Protein AF-A0A8T5JBX5-F1 (afdb_monomer)

Foldseek 3Di:
DDAAEPAEDDEEAEEAEDEEFEQAESHEHYEYEYELYEHEHYEFENHQAEGYEYELYENYEYYQYEFEHNEHPHYEPYEYDANYECYEYYNYEYEHGQEHYEYELYENYAYEQYEFYNQLNHCERYEYPANYEAEYHHYNYEFERHAHAAAHYYYDLRHQYEYHAENYEGDHHHHHKHEEHEYLAEYAHEHYEIEAEYHYPHPPPHHYHYDNYHYHYHHPPPDPPPCVVVVVPDDPPDPDDDDDQDQDDDDPVDPWAFRDADPQGWTWIDDPPRDIDIDRPPFDFDAPPVRHTDDTPPDDDDDDPPDDDDDDDDDDDDDDPDDDDDDDDDDD

Secondary structure (DSSP, 8-state):
----EEEEEEEES-EEES-EEE--SSSEEEEEEEES-EEES-EEES-SS-SEEEES-EEEEEES-EEE----TT--SEEEESS-EEEEEES-EEES-SEEEEEES-EEEEEES-EEEEEEEESEEEEE-S--EEEEEEES-EEEEE-STT-SEEE-TT--SEEEEES-EEE---SS-SEEE--SSEEEEES-EEES-EE--PPTT-EEEEESPEEES--TT-----GGGTTTT-----SS-------PPPPTTS---EEEE-TTSEEEEEETTTEEEEEETTS-EEEPTTS-EEEETT------TT-TT----S------------------

Structure (mmCIF, N/CA/C/O backbone):
data_AF-A0A8T5JBX5-F1
#
_entry.id   AF-A0A8T5JBX5-F1
#
loop_
_atom_site.group_PDB
_atom_site.id
_atom_site.type_symbol
_atom_site.label_atom_id
_atom_site.label_alt_id
_atom_site.label_comp_id
_atom_site.label_asym_id
_atom_site.label_entity_id
_atom_site.label_seq_id
_atom_site.pdbx_PDB_ins_code
_atom_site.Cartn_x
_atom_site.Cartn_y
_atom_site.Cartn_z
_atom_site.occupancy
_atom_site.B_iso_or_equiv
_atom_site.auth_seq_id
_atom_site.auth_comp_id
_atom_site.auth_asym_id
_atom_site.auth_atom_id
_atom_site.pdbx_PDB_model_num
ATOM 1 N N . MET A 1 1 ? 26.510 0.001 -4.540 1.00 53.47 1 MET A N 1
ATOM 2 C CA . MET A 1 1 ? 26.092 -0.983 -5.562 1.00 53.47 1 MET A CA 1
ATOM 3 C C . MET A 1 1 ? 24.736 -0.536 -6.092 1.00 53.47 1 MET A C 1
ATOM 5 O O . MET A 1 1 ? 23.795 -0.460 -5.311 1.00 53.47 1 MET A O 1
ATOM 9 N N . THR A 1 2 ? 24.660 -0.113 -7.353 1.00 56.59 2 THR A N 1
ATOM 10 C CA . THR A 1 2 ? 23.420 0.381 -7.974 1.00 56.59 2 THR A CA 1
ATOM 11 C C . THR A 1 2 ? 22.439 -0.778 -8.125 1.00 56.59 2 THR A C 1
ATOM 13 O O . THR A 1 2 ? 22.783 -1.796 -8.719 1.00 56.59 2 THR A O 1
ATOM 16 N N . ARG A 1 3 ? 21.240 -0.659 -7.549 1.00 78.44 3 ARG A N 1
ATOM 17 C CA . ARG A 1 3 ? 20.205 -1.697 -7.628 1.00 78.44 3 ARG A CA 1
ATOM 18 C C . ARG A 1 3 ? 19.361 -1.457 -8.877 1.00 78.44 3 ARG A C 1
ATOM 20 O O . ARG A 1 3 ? 18.467 -0.615 -8.849 1.00 78.44 3 ARG A O 1
ATOM 27 N N . TYR A 1 4 ? 19.664 -2.158 -9.964 1.00 89.38 4 TYR A N 1
ATOM 28 C CA . TYR A 1 4 ? 18.863 -2.076 -11.185 1.00 89.38 4 TYR A CA 1
ATOM 29 C C . TYR A 1 4 ? 17.542 -2.844 -11.016 1.00 89.38 4 TYR A C 1
ATOM 31 O O . TYR A 1 4 ? 17.516 -3.880 -10.342 1.00 89.38 4 TYR A O 1
ATOM 39 N N . PRO A 1 5 ? 16.425 -2.340 -11.562 1.00 94.19 5 PRO A N 1
ATOM 40 C CA . PRO A 1 5 ? 15.189 -3.104 -11.629 1.00 94.19 5 PRO A CA 1
ATOM 41 C C . PRO A 1 5 ? 15.287 -4.211 -12.686 1.00 94.19 5 PRO A C 1
ATOM 43 O O . PRO A 1 5 ? 16.053 -4.106 -13.642 1.00 94.19 5 PRO A O 1
ATOM 46 N N . SER A 1 6 ? 14.481 -5.257 -12.528 1.00 95.88 6 SER A N 1
ATOM 47 C CA . SER A 1 6 ? 14.375 -6.343 -13.513 1.00 95.88 6 SER A CA 1
ATOM 48 C C . SER A 1 6 ? 13.580 -5.888 -14.737 1.00 95.88 6 SER A C 1
ATOM 50 O O . SER A 1 6 ? 13.922 -6.221 -15.865 1.00 95.88 6 SER A O 1
ATOM 52 N N . ILE A 1 7 ? 12.544 -5.079 -14.504 1.00 94.62 7 ILE A N 1
ATOM 53 C CA . ILE A 1 7 ? 11.811 -4.345 -15.534 1.00 94.62 7 ILE A CA 1
ATOM 54 C C . ILE A 1 7 ? 11.823 -2.873 -15.128 1.00 94.62 7 ILE A C 1
ATOM 56 O O . ILE A 1 7 ? 11.268 -2.511 -14.086 1.00 94.62 7 ILE A O 1
ATOM 60 N N . GLN A 1 8 ? 12.464 -2.031 -15.939 1.00 93.50 8 GLN A N 1
ATOM 61 C CA . GLN A 1 8 ? 12.351 -0.583 -15.807 1.00 93.50 8 GLN A CA 1
ATOM 62 C C . GLN A 1 8 ? 11.373 -0.044 -16.828 1.00 93.50 8 GLN A C 1
ATOM 64 O O . GLN A 1 8 ? 11.454 -0.354 -18.015 1.00 93.50 8 GLN A O 1
ATOM 69 N N . VAL A 1 9 ? 10.509 0.834 -16.353 1.00 81.12 9 VAL A N 1
ATOM 70 C CA . VAL A 1 9 ? 9.573 1.555 -17.187 1.00 81.12 9 VAL A CA 1
ATOM 71 C C . VAL A 1 9 ? 9.922 3.026 -17.201 1.00 81.12 9 VAL A C 1
ATOM 73 O O . VAL A 1 9 ? 9.971 3.669 -16.151 1.00 81.12 9 VAL A O 1
ATOM 76 N N . VAL A 1 10 ? 10.081 3.549 -18.410 1.00 83.50 10 VAL A N 1
ATOM 77 C CA . VAL A 1 10 ? 10.206 4.975 -18.690 1.00 83.50 10 VAL A CA 1
ATOM 78 C C . VAL A 1 10 ? 9.277 5.280 -19.867 1.00 83.50 10 VAL A C 1
ATOM 80 O O . VAL A 1 10 ? 9.351 4.585 -20.879 1.00 83.50 10 VAL A O 1
ATOM 83 N N . GLY A 1 11 ? 8.386 6.265 -19.735 1.00 83.00 11 GLY A N 1
ATOM 84 C CA . GLY A 1 11 ? 7.425 6.617 -20.786 1.00 83.00 11 GLY A CA 1
ATOM 85 C C . GLY A 1 11 ? 6.098 7.166 -20.260 1.00 83.00 11 GLY A C 1
ATOM 86 O O . GLY A 1 11 ? 5.996 7.574 -19.109 1.00 83.00 11 GLY A O 1
ATOM 87 N N . ASP A 1 12 ? 5.095 7.194 -21.128 1.00 91.88 12 ASP A N 1
ATOM 88 C CA . ASP A 1 12 ? 3.708 7.559 -20.832 1.00 91.88 12 ASP A CA 1
ATOM 89 C C . ASP A 1 12 ? 2.802 6.494 -21.475 1.00 91.88 12 ASP A C 1
ATOM 91 O O . ASP A 1 12 ? 3.177 5.921 -22.503 1.00 91.88 12 ASP A O 1
ATOM 95 N N . HIS A 1 13 ? 1.646 6.201 -20.876 1.00 94.19 13 HIS A N 1
ATOM 96 C CA . HIS A 1 13 ? 0.698 5.171 -21.341 1.00 94.19 13 HIS A CA 1
ATOM 97 C C . HIS A 1 13 ? 1.262 3.736 -21.426 1.00 94.19 13 HIS A C 1
ATOM 99 O O . HIS A 1 13 ? 0.817 2.915 -22.233 1.00 94.19 13 HIS A O 1
ATOM 105 N N . GLY A 1 14 ? 2.249 3.402 -20.597 1.00 91.56 14 GLY A N 1
ATOM 106 C CA . GLY A 1 14 ? 2.838 2.069 -20.543 1.00 91.56 14 GLY A CA 1
ATOM 107 C C . GLY A 1 14 ? 1.918 1.042 -19.877 1.00 91.56 14 GLY A C 1
ATOM 108 O O . GLY A 1 14 ? 1.363 1.284 -18.803 1.00 91.56 14 GLY A O 1
ATOM 109 N N . ILE A 1 15 ? 1.804 -0.145 -20.476 1.00 95.12 15 ILE A N 1
ATOM 110 C CA . ILE A 1 15 ? 1.109 -1.297 -19.888 1.00 95.12 15 ILE A CA 1
ATOM 111 C C . ILE A 1 15 ? 2.124 -2.419 -19.670 1.00 95.12 15 ILE A C 1
ATOM 113 O O . ILE A 1 15 ? 2.766 -2.882 -20.611 1.00 95.12 15 ILE A O 1
ATOM 117 N N . TYR A 1 16 ? 2.251 -2.864 -18.420 1.00 93.12 16 TYR A N 1
ATOM 118 C CA . TYR A 1 16 ? 3.169 -3.927 -18.005 1.00 93.12 16 TYR A CA 1
ATOM 119 C C . TYR A 1 16 ? 2.347 -5.061 -17.460 1.00 93.12 16 TYR A C 1
ATOM 121 O O . TYR A 1 16 ? 1.903 -5.011 -16.310 1.00 93.12 16 TYR A O 1
ATOM 129 N N . GLU A 1 17 ? 2.112 -6.053 -18.306 1.00 97.50 17 GLU A N 1
ATOM 130 C CA . GLU A 1 17 ? 1.186 -7.112 -17.969 1.00 97.50 17 GLU A CA 1
ATOM 131 C C . GLU A 1 17 ? 1.687 -8.514 -18.238 1.00 97.50 17 GLU A C 1
ATOM 133 O O . GLU A 1 17 ? 2.447 -8.745 -19.174 1.00 97.50 17 GLU A O 1
ATOM 138 N N . ASN A 1 18 ? 1.220 -9.444 -17.402 1.00 98.25 18 ASN A N 1
ATOM 139 C CA . ASN A 1 18 ? 1.455 -10.879 -17.536 1.00 98.25 18 ASN A CA 1
ATOM 140 C C . ASN A 1 18 ? 2.946 -11.266 -17.526 1.00 98.25 18 ASN A C 1
ATOM 142 O O . ASN A 1 18 ? 3.341 -12.265 -18.126 1.00 98.25 18 ASN A O 1
ATOM 146 N N . ASN A 1 19 ? 3.783 -10.487 -16.834 1.00 97.94 19 ASN A N 1
ATOM 147 C CA . ASN A 1 19 ? 5.200 -10.795 -16.667 1.00 97.94 19 ASN A CA 1
ATOM 148 C C . ASN A 1 19 ? 5.435 -11.640 -15.415 1.00 97.94 19 ASN A C 1
ATOM 150 O O . ASN A 1 19 ? 4.706 -11.544 -14.425 1.00 97.94 19 ASN A O 1
ATOM 154 N N . ILE A 1 20 ? 6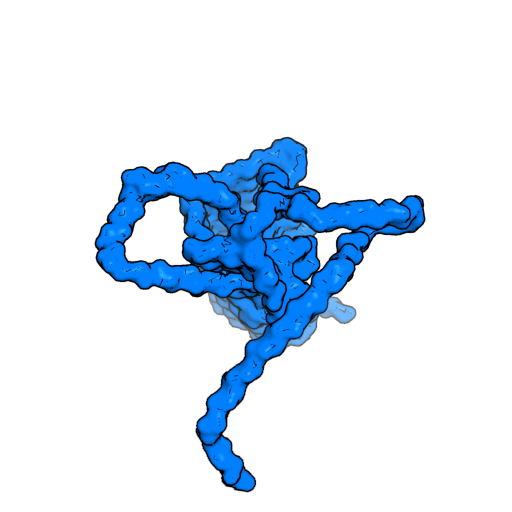.523 -12.409 -15.434 1.00 98.19 20 ILE A N 1
ATOM 155 C CA . ILE A 1 20 ? 7.037 -13.115 -14.262 1.00 98.19 20 ILE A CA 1
ATOM 156 C C . ILE A 1 20 ? 8.428 -12.566 -13.957 1.00 98.19 20 ILE A C 1
ATOM 158 O O . ILE A 1 20 ? 9.363 -12.752 -14.732 1.00 98.19 20 ILE A O 1
ATOM 162 N N . VAL A 1 21 ? 8.570 -11.912 -12.809 1.00 97.62 21 VAL A N 1
ATOM 163 C CA . VAL A 1 21 ? 9.853 -11.452 -12.277 1.00 97.62 21 VAL A CA 1
ATOM 164 C C . VAL A 1 21 ? 10.174 -12.284 -11.048 1.00 97.62 21 VAL A C 1
ATOM 166 O O . VAL A 1 21 ? 9.434 -12.267 -10.065 1.00 97.62 21 VAL A O 1
ATOM 169 N N . HIS A 1 22 ? 11.277 -13.025 -11.079 1.00 96.88 22 HIS A N 1
ATOM 170 C CA . HIS A 1 22 ? 11.673 -13.840 -9.940 1.00 96.88 22 HIS A CA 1
ATOM 171 C C . HIS A 1 22 ? 13.183 -13.856 -9.717 1.00 96.88 22 HIS A C 1
ATOM 173 O O . HIS A 1 22 ? 13.958 -13.737 -10.661 1.00 96.88 22 HIS A O 1
ATOM 179 N N . THR A 1 23 ? 13.599 -14.042 -8.462 1.00 94.25 23 THR A N 1
ATOM 180 C CA . THR A 1 23 ? 15.006 -14.302 -8.093 1.00 94.25 23 THR A CA 1
ATOM 181 C C . THR A 1 23 ? 15.969 -13.194 -8.550 1.00 94.25 23 THR A C 1
ATOM 183 O O . THR A 1 23 ? 17.088 -13.453 -8.986 1.00 94.25 23 THR A O 1
ATOM 186 N N . SER A 1 24 ? 15.548 -11.933 -8.442 1.00 90.38 24 SER A N 1
ATOM 187 C CA . SER A 1 24 ? 16.400 -10.783 -8.762 1.00 90.38 24 SER A CA 1
ATOM 188 C C . SER A 1 24 ? 17.211 -10.377 -7.532 1.00 90.38 24 SER A C 1
ATOM 190 O O . SER A 1 24 ? 16.731 -9.668 -6.640 1.00 90.38 24 SER A O 1
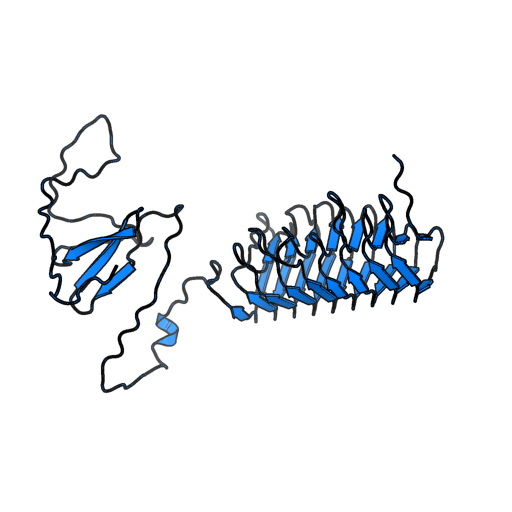ATOM 192 N N . GLN A 1 25 ? 18.438 -10.893 -7.434 1.00 87.12 25 GLN A N 1
ATOM 193 C CA . GLN A 1 25 ? 19.299 -10.681 -6.273 1.00 87.12 25 GLN A CA 1
ATOM 194 C C . GLN A 1 25 ? 19.811 -9.236 -6.232 1.00 87.12 25 GLN A C 1
ATOM 196 O O . GLN A 1 25 ? 20.466 -8.759 -7.152 1.00 87.12 25 GLN A O 1
ATOM 201 N N . GLY A 1 26 ? 19.497 -8.521 -5.150 1.00 83.56 26 GLY A N 1
ATOM 202 C CA . GLY A 1 26 ? 19.923 -7.134 -4.939 1.00 83.56 26 GLY A CA 1
ATOM 203 C C . GLY A 1 26 ? 19.213 -6.084 -5.805 1.00 83.56 26 GLY A C 1
ATOM 204 O O . GLY A 1 26 ? 19.331 -4.902 -5.495 1.00 83.56 26 GLY A O 1
ATOM 205 N N . GLY A 1 27 ? 18.458 -6.475 -6.835 1.00 89.75 27 GLY A N 1
ATOM 206 C CA . GLY A 1 27 ? 17.688 -5.581 -7.704 1.00 89.75 27 GLY A CA 1
ATOM 207 C C . GLY A 1 27 ? 16.276 -5.274 -7.198 1.00 89.75 27 GLY A C 1
ATOM 208 O O . GLY A 1 27 ? 15.835 -5.807 -6.183 1.00 89.75 27 GLY A O 1
ATOM 209 N N . ARG A 1 28 ? 15.560 -4.401 -7.913 1.00 94.94 28 ARG A N 1
ATOM 210 C CA . ARG A 1 28 ? 14.099 -4.214 -7.764 1.00 94.94 28 ARG A CA 1
ATOM 211 C C . ARG A 1 28 ? 13.356 -5.109 -8.760 1.00 94.94 28 ARG A C 1
ATOM 213 O O . ARG A 1 28 ? 13.951 -5.596 -9.725 1.00 94.94 28 ARG A O 1
ATOM 220 N N . GLY A 1 29 ? 12.063 -5.332 -8.546 1.00 97.06 29 GLY A N 1
ATOM 221 C CA . GLY A 1 29 ? 11.264 -6.150 -9.455 1.00 97.06 29 GLY A CA 1
ATOM 222 C C . GLY A 1 29 ? 10.869 -5.326 -10.673 1.00 97.06 29 GLY A C 1
ATOM 223 O O . GLY A 1 29 ? 11.620 -5.244 -11.646 1.00 97.06 29 GLY A O 1
ATOM 224 N N . ILE A 1 30 ? 9.716 -4.671 -10.578 1.00 96.88 30 ILE A N 1
ATOM 225 C CA . ILE A 1 30 ? 9.200 -3.729 -11.570 1.00 96.88 30 ILE A CA 1
ATOM 226 C C . ILE A 1 30 ? 9.318 -2.320 -10.991 1.00 96.88 30 ILE A C 1
ATOM 228 O O . ILE A 1 30 ? 8.754 -2.025 -9.938 1.00 96.88 30 ILE A O 1
ATOM 232 N N . MET A 1 31 ? 10.055 -1.442 -11.665 1.00 95.19 31 MET A N 1
ATOM 233 C CA . MET A 1 31 ? 10.172 -0.036 -11.281 1.00 95.19 31 MET A CA 1
ATOM 234 C C . MET A 1 31 ? 9.563 0.852 -12.356 1.00 95.19 31 MET A C 1
ATOM 236 O O . MET A 1 31 ? 9.903 0.741 -13.533 1.00 95.19 31 MET A O 1
ATOM 240 N N . HIS A 1 32 ? 8.693 1.753 -11.917 1.00 89.75 32 HIS A N 1
ATOM 241 C CA . HIS A 1 32 ? 7.875 2.588 -12.769 1.00 89.75 32 HIS A CA 1
ATOM 242 C C . HIS A 1 32 ? 8.003 4.063 -12.402 1.00 89.75 32 HIS A C 1
ATOM 244 O O . HIS A 1 32 ? 7.730 4.439 -11.264 1.00 89.75 32 HIS A O 1
ATOM 250 N N . SER A 1 33 ? 8.386 4.891 -13.375 1.00 90.56 33 SER A N 1
ATOM 251 C CA . SER A 1 33 ? 8.450 6.350 -13.228 1.00 90.56 33 SER A CA 1
ATOM 252 C C . SER A 1 33 ? 7.872 7.049 -14.443 1.00 90.56 33 SER A C 1
ATOM 254 O O . SER A 1 33 ? 8.602 7.503 -15.321 1.00 90.56 33 SER A O 1
ATOM 256 N N . SER A 1 34 ? 6.548 7.014 -14.541 1.00 89.31 34 SER A N 1
ATOM 257 C CA . SER A 1 34 ? 5.834 7.251 -15.788 1.00 89.31 34 SER A CA 1
ATOM 258 C C . SER A 1 34 ? 4.378 7.656 -15.512 1.00 89.31 34 SER A C 1
ATOM 260 O O . SER A 1 34 ? 3.887 7.519 -14.390 1.00 89.31 34 SER A O 1
ATOM 262 N N . PHE A 1 35 ? 3.709 8.197 -16.528 1.00 95.06 35 PHE A N 1
ATOM 263 C CA . PHE A 1 35 ? 2.356 8.756 -16.444 1.00 95.06 35 PHE A CA 1
ATOM 264 C C . PHE A 1 35 ? 1.341 7.820 -17.116 1.00 95.06 35 PHE A C 1
ATOM 266 O O . PHE A 1 35 ? 1.707 7.015 -17.975 1.00 95.06 35 PHE A O 1
ATOM 273 N N . ASN A 1 36 ? 0.072 7.895 -16.701 1.00 96.50 36 ASN A N 1
ATOM 274 C CA . ASN A 1 36 ? -1.071 7.223 -17.342 1.00 96.50 36 ASN A CA 1
ATOM 275 C C . ASN A 1 36 ? -0.871 5.719 -17.587 1.00 96.50 36 ASN A C 1
ATOM 277 O O . ASN A 1 36 ? -1.287 5.174 -18.608 1.00 96.50 36 ASN A O 1
ATOM 281 N N . SER A 1 37 ? -0.175 5.041 -16.681 1.00 95.38 37 SER A N 1
ATOM 282 C CA . SER A 1 37 ? 0.351 3.705 -16.931 1.00 95.38 37 SER A CA 1
ATOM 283 C C . SER A 1 37 ? -0.187 2.675 -15.961 1.00 95.38 37 SER A C 1
ATOM 285 O O . SER A 1 37 ? -0.594 2.981 -14.845 1.00 95.38 37 SER A O 1
ATOM 287 N N . THR A 1 38 ? -0.171 1.414 -16.377 1.00 97.06 38 THR A N 1
ATOM 288 C CA . THR A 1 38 ? -0.714 0.316 -15.579 1.00 97.06 38 THR A CA 1
ATOM 289 C C . THR A 1 38 ? 0.276 -0.835 -15.480 1.00 97.06 38 THR A C 1
ATOM 291 O O . THR A 1 38 ? 0.693 -1.408 -16.484 1.00 97.06 38 THR A O 1
ATOM 294 N N . VAL A 1 39 ? 0.614 -1.219 -14.251 1.00 97.69 39 VAL A N 1
ATOM 295 C CA . VAL A 1 39 ? 1.325 -2.461 -13.931 1.00 97.69 39 VAL A CA 1
ATOM 296 C C . VAL A 1 39 ? 0.284 -3.474 -13.469 1.00 97.69 39 VAL A C 1
ATOM 298 O O . VAL A 1 39 ? -0.254 -3.334 -12.368 1.00 97.69 39 VAL A O 1
ATOM 301 N N . ARG A 1 40 ? -0.041 -4.477 -14.293 1.00 98.25 40 ARG A N 1
ATOM 302 C CA . ARG A 1 40 ? -1.135 -5.410 -13.987 1.00 98.25 40 ARG A CA 1
ATOM 303 C C . ARG A 1 40 ? -0.841 -6.883 -14.196 1.00 98.25 40 ARG A C 1
ATOM 305 O O . ARG A 1 40 ? -0.104 -7.239 -15.098 1.00 98.25 40 ARG A O 1
ATOM 312 N N . ASN A 1 41 ? -1.480 -7.755 -13.422 1.00 98.56 41 ASN A N 1
ATOM 313 C CA . ASN A 1 41 ? -1.445 -9.210 -13.630 1.00 98.56 41 ASN A CA 1
ATOM 314 C C . ASN A 1 41 ? -0.023 -9.805 -13.711 1.00 98.56 41 ASN A C 1
ATOM 316 O O . ASN A 1 41 ? 0.205 -10.791 -14.409 1.00 98.56 41 ASN A O 1
ATOM 320 N N . ASN A 1 42 ? 0.958 -9.199 -13.039 1.00 98.50 42 ASN A N 1
ATOM 321 C CA . ASN A 1 42 ? 2.318 -9.728 -12.987 1.00 98.50 42 ASN A CA 1
ATOM 322 C C . ASN A 1 42 ? 2.497 -10.631 -11.764 1.00 98.50 42 ASN A C 1
ATOM 324 O O . ASN A 1 42 ? 1.832 -10.454 -10.742 1.00 98.50 42 ASN A O 1
ATOM 328 N N . ILE A 1 43 ? 3.450 -11.556 -11.854 1.00 98.56 43 ILE A N 1
ATOM 329 C CA . ILE A 1 43 ? 3.947 -12.342 -10.724 1.00 98.56 43 ILE A CA 1
ATOM 330 C C . ILE A 1 43 ? 5.342 -11.823 -10.377 1.00 98.56 43 ILE A C 1
ATOM 332 O O . ILE A 1 43 ? 6.254 -11.916 -11.198 1.00 98.56 43 ILE A O 1
ATOM 336 N N . VAL A 1 44 ? 5.528 -11.291 -9.170 1.00 98.38 44 VAL A N 1
ATOM 337 C CA . VAL A 1 44 ? 6.819 -10.767 -8.700 1.00 98.38 44 VAL A CA 1
ATOM 338 C C . VAL A 1 44 ? 7.206 -11.459 -7.401 1.00 98.38 44 VAL A C 1
ATOM 340 O O . VAL A 1 44 ? 6.515 -11.303 -6.402 1.00 98.38 44 VAL A O 1
ATOM 343 N N . ARG A 1 45 ? 8.310 -12.214 -7.381 1.00 97.94 45 ARG A N 1
ATOM 344 C CA . ARG A 1 45 ? 8.706 -12.964 -6.176 1.00 97.94 45 ARG A CA 1
ATOM 345 C C . ARG A 1 45 ? 10.203 -13.066 -5.932 1.00 97.94 45 ARG A C 1
ATOM 347 O O . ARG A 1 45 ? 10.985 -13.082 -6.879 1.00 97.94 45 ARG A O 1
ATOM 354 N N . LYS A 1 46 ? 10.624 -13.227 -4.675 1.00 96.19 46 LYS A N 1
ATOM 355 C CA . LYS A 1 46 ? 12.043 -13.459 -4.316 1.00 96.19 46 LYS A CA 1
ATOM 356 C C . LYS A 1 46 ? 12.989 -12.403 -4.900 1.00 96.19 46 LYS A C 1
ATOM 358 O O . LYS A 1 46 ? 14.045 -12.723 -5.449 1.00 96.19 46 LYS A O 1
ATOM 363 N N . VAL A 1 47 ? 12.584 -11.140 -4.837 1.00 96.06 47 VAL A N 1
ATOM 364 C CA . VAL A 1 47 ? 13.401 -10.003 -5.269 1.00 96.06 47 VAL A CA 1
ATOM 365 C C . VAL A 1 47 ? 14.093 -9.395 -4.047 1.00 96.06 47 VAL A C 1
ATOM 367 O O . VAL A 1 47 ? 13.495 -9.288 -2.981 1.00 96.06 47 VAL A O 1
ATOM 370 N N . GLY A 1 48 ? 15.371 -9.025 -4.177 1.00 94.38 48 GLY A N 1
ATOM 371 C CA . GLY A 1 48 ? 16.174 -8.520 -3.052 1.00 94.38 48 GLY A CA 1
ATOM 372 C C . GLY A 1 48 ? 15.892 -7.064 -2.648 1.00 94.38 48 GLY A C 1
ATOM 373 O O . GLY A 1 48 ? 16.341 -6.610 -1.594 1.00 94.38 48 GLY A O 1
ATOM 374 N N . GLY A 1 49 ? 15.204 -6.307 -3.497 1.00 94.81 49 GLY A N 1
ATOM 375 C CA . GLY A 1 49 ? 14.672 -4.969 -3.242 1.00 94.81 49 GLY A CA 1
ATOM 376 C C . GLY A 1 49 ? 13.152 -4.943 -3.388 1.00 94.81 49 GLY A C 1
ATOM 377 O O . GLY A 1 49 ? 12.507 -5.986 -3.388 1.00 94.81 49 GLY A O 1
ATOM 378 N N . THR A 1 50 ? 12.574 -3.749 -3.522 1.00 96.50 50 THR A N 1
ATOM 379 C CA . THR A 1 50 ? 11.120 -3.589 -3.650 1.00 96.50 50 THR A CA 1
ATOM 380 C C . THR A 1 50 ? 10.557 -4.363 -4.848 1.00 96.50 50 THR A C 1
ATOM 382 O O . THR A 1 50 ? 11.141 -4.315 -5.936 1.00 96.50 50 THR A O 1
ATOM 385 N N . GLY A 1 51 ? 9.422 -5.042 -4.653 1.00 97.50 51 GLY A N 1
ATOM 386 C CA . GLY A 1 51 ? 8.749 -5.848 -5.673 1.00 97.50 51 GLY A CA 1
ATOM 387 C C . GLY A 1 51 ? 8.241 -4.997 -6.836 1.00 97.50 51 GLY A C 1
ATOM 388 O O . GLY A 1 51 ? 8.798 -5.055 -7.930 1.00 97.50 51 GLY A O 1
ATOM 389 N N . ILE A 1 52 ? 7.222 -4.171 -6.602 1.00 97.88 52 ILE A N 1
ATOM 390 C CA . ILE A 1 52 ? 6.699 -3.201 -7.575 1.00 97.88 52 ILE A CA 1
ATOM 391 C C . ILE A 1 52 ? 6.809 -1.801 -6.977 1.00 97.88 52 ILE A C 1
ATOM 393 O O . ILE A 1 52 ? 6.417 -1.574 -5.835 1.00 97.88 52 ILE A O 1
ATOM 397 N N . THR A 1 53 ? 7.366 -0.852 -7.727 1.00 97.00 53 THR A N 1
ATOM 398 C CA . THR A 1 53 ? 7.490 0.540 -7.280 1.00 97.00 53 THR A CA 1
ATOM 399 C C . THR A 1 53 ? 6.956 1.524 -8.308 1.00 97.00 53 THR A C 1
ATOM 401 O O . THR A 1 53 ? 7.395 1.493 -9.454 1.00 97.00 53 THR A O 1
ATOM 404 N N . LEU A 1 54 ? 6.099 2.441 -7.862 1.00 96.81 54 LEU A N 1
ATOM 405 C CA . LEU A 1 54 ? 5.738 3.681 -8.543 1.00 96.81 54 LEU A CA 1
ATOM 406 C C . LEU A 1 54 ? 6.529 4.839 -7.915 1.00 96.81 54 LEU A C 1
ATOM 408 O O . LEU A 1 54 ? 6.411 5.090 -6.720 1.00 96.81 54 LEU A O 1
ATOM 412 N N . PHE A 1 55 ? 7.347 5.520 -8.711 1.00 95.44 55 PHE A N 1
ATOM 413 C CA . PHE A 1 55 ? 8.114 6.708 -8.333 1.00 95.44 55 PHE A CA 1
ATOM 414 C C . PHE A 1 55 ? 7.744 7.852 -9.262 1.00 95.44 55 PHE A C 1
ATOM 416 O O . PHE A 1 55 ? 7.974 7.718 -10.462 1.00 95.44 55 PHE A O 1
ATOM 423 N N . ARG A 1 56 ? 7.279 8.987 -8.734 1.00 96.00 56 ARG A N 1
ATOM 424 C CA . ARG A 1 56 ? 6.870 10.144 -9.550 1.00 96.00 56 ARG A CA 1
ATOM 425 C C . ARG A 1 56 ? 5.852 9.773 -10.633 1.00 96.00 56 ARG A C 1
ATOM 427 O O . ARG A 1 56 ? 5.970 10.202 -11.778 1.00 96.00 56 ARG A O 1
ATOM 434 N N . ALA A 1 57 ? 4.931 8.873 -10.301 1.00 96.19 57 ALA A N 1
ATOM 435 C CA . ALA A 1 57 ? 3.971 8.335 -11.253 1.00 96.19 57 ALA A CA 1
ATOM 436 C C . ALA A 1 57 ? 2.618 9.006 -11.062 1.00 96.19 57 ALA A C 1
ATOM 438 O O . ALA A 1 57 ? 2.145 9.106 -9.930 1.00 96.19 57 ALA A O 1
ATOM 439 N N . HIS A 1 58 ? 1.992 9.474 -12.139 1.00 96.75 58 HIS A N 1
ATOM 440 C CA . HIS A 1 58 ? 0.680 10.120 -12.050 1.00 96.75 58 HIS A CA 1
ATOM 441 C C . HIS A 1 58 ? -0.364 9.362 -12.865 1.00 96.75 58 HIS A C 1
ATOM 443 O O . HIS A 1 58 ? -0.035 8.781 -13.904 1.00 96.75 58 HIS A O 1
ATOM 449 N N . ASN A 1 59 ? -1.616 9.372 -12.401 1.00 97.62 59 ASN A N 1
ATOM 450 C CA . ASN A 1 59 ? -2.763 8.736 -13.066 1.00 97.62 59 ASN A CA 1
ATOM 451 C C . ASN A 1 59 ? -2.482 7.270 -13.430 1.00 97.62 59 ASN A C 1
ATOM 453 O O . ASN A 1 59 ? -2.763 6.816 -14.538 1.00 97.62 59 ASN A O 1
ATOM 457 N N . SER A 1 60 ? -1.817 6.555 -12.529 1.00 97.50 60 SER A N 1
ATOM 458 C CA . SER A 1 60 ? -1.256 5.233 -12.802 1.00 97.50 60 SER A CA 1
ATOM 459 C C . SER A 1 60 ? -1.789 4.197 -11.826 1.00 97.50 60 SER A C 1
ATOM 461 O O . SER A 1 60 ? -2.327 4.532 -10.771 1.00 97.50 60 SER A O 1
ATOM 463 N N . ALA A 1 61 ? -1.650 2.921 -12.178 1.00 98.00 61 ALA A N 1
ATOM 464 C CA . ALA A 1 61 ? -2.258 1.853 -11.404 1.00 98.00 61 ALA A CA 1
ATOM 465 C C . ALA A 1 61 ? -1.371 0.613 -11.230 1.00 98.00 61 ALA A C 1
ATOM 467 O O . ALA A 1 61 ? -0.629 0.219 -12.132 1.00 98.00 61 ALA A O 1
ATOM 468 N N . ILE A 1 62 ? -1.503 -0.032 -10.069 1.00 98.31 62 ILE A N 1
ATOM 469 C CA . ILE A 1 62 ? -0.979 -1.366 -9.754 1.00 98.31 62 ILE A CA 1
ATOM 470 C C . ILE A 1 62 ? -2.190 -2.281 -9.557 1.00 98.31 62 ILE A C 1
ATOM 472 O O . ILE A 1 62 ? -2.874 -2.173 -8.538 1.00 98.31 62 ILE A O 1
ATOM 476 N N . ILE A 1 63 ? -2.482 -3.156 -10.525 1.00 98.62 63 ILE A N 1
ATOM 477 C CA . ILE A 1 63 ? -3.753 -3.901 -10.560 1.00 98.62 63 ILE A CA 1
ATOM 478 C C . ILE A 1 63 ? -3.557 -5.415 -10.675 1.00 98.62 63 ILE A C 1
ATOM 480 O O . ILE A 1 63 ? -2.921 -5.888 -11.608 1.00 98.62 63 ILE A O 1
ATOM 484 N N . GLY A 1 64 ? -4.168 -6.214 -9.802 1.00 98.56 64 GLY A N 1
ATOM 485 C CA . GLY A 1 64 ? -4.256 -7.666 -10.017 1.00 98.56 64 GLY A CA 1
ATOM 486 C C . GLY A 1 64 ? -2.914 -8.407 -9.980 1.00 98.56 64 GLY A C 1
ATOM 487 O O . GLY A 1 64 ? -2.805 -9.507 -10.517 1.00 98.56 64 GLY A O 1
ATOM 488 N N . ASN A 1 65 ? -1.864 -7.812 -9.407 1.00 98.69 65 ASN A N 1
ATOM 489 C CA . ASN A 1 65 ? -0.549 -8.444 -9.328 1.00 98.69 65 ASN A CA 1
ATOM 490 C C . ASN A 1 65 ? -0.485 -9.428 -8.156 1.00 98.69 65 ASN A C 1
ATOM 492 O O . ASN A 1 65 ? -1.131 -9.242 -7.124 1.00 98.69 65 ASN A O 1
ATOM 496 N N . ASN A 1 66 ? 0.344 -10.455 -8.309 1.00 98.50 66 ASN A N 1
ATOM 497 C CA . ASN A 1 66 ? 0.706 -11.393 -7.259 1.00 98.50 66 ASN A CA 1
ATOM 498 C C . ASN A 1 66 ? 2.163 -11.124 -6.857 1.00 98.50 66 ASN A C 1
ATOM 500 O O . ASN A 1 66 ? 3.074 -11.322 -7.665 1.00 98.50 66 ASN A O 1
ATOM 504 N N . VAL A 1 67 ? 2.378 -10.617 -5.642 1.00 98.38 67 VAL A N 1
ATOM 505 C CA . VAL A 1 67 ? 3.704 -10.224 -5.151 1.00 98.38 67 VAL A CA 1
ATOM 506 C C . VAL A 1 67 ? 4.032 -10.969 -3.867 1.00 98.38 67 VAL A C 1
ATOM 508 O O . VAL A 1 67 ? 3.269 -10.901 -2.910 1.00 98.38 67 VAL A O 1
ATOM 511 N N . SER A 1 68 ? 5.166 -11.664 -3.819 1.00 97.38 68 SER A N 1
ATOM 512 C CA . SER A 1 68 ? 5.486 -12.484 -2.652 1.00 97.38 68 SER A CA 1
ATOM 513 C C . SER A 1 68 ? 6.961 -12.664 -2.345 1.00 97.38 68 SER A C 1
ATOM 515 O O . SER A 1 68 ? 7.832 -12.444 -3.186 1.00 97.38 68 SER A O 1
ATOM 517 N N . GLU A 1 69 ? 7.254 -13.100 -1.120 1.00 95.75 69 GLU A N 1
ATOM 518 C CA . GLU A 1 69 ? 8.611 -13.453 -0.692 1.00 95.75 69 GLU A CA 1
ATOM 519 C C . GLU A 1 69 ? 9.611 -12.301 -0.930 1.00 95.75 69 GLU A C 1
ATOM 521 O O . GLU A 1 69 ? 10.740 -12.505 -1.396 1.00 95.75 69 GLU A O 1
ATOM 526 N N . ILE A 1 70 ? 9.190 -11.064 -0.650 1.00 95.56 70 ILE A N 1
ATOM 527 C CA . ILE A 1 70 ? 10.017 -9.864 -0.791 1.00 95.56 70 ILE A CA 1
ATOM 528 C C . ILE A 1 70 ? 10.722 -9.609 0.543 1.00 95.56 70 ILE A C 1
ATOM 530 O O . ILE A 1 70 ? 10.287 -8.818 1.371 1.00 95.56 70 ILE A O 1
ATOM 534 N N . LEU A 1 71 ? 11.811 -10.350 0.763 1.00 93.44 71 LEU A N 1
ATOM 535 C CA . LEU A 1 71 ? 12.476 -10.489 2.070 1.00 93.44 71 LEU A CA 1
ATOM 536 C C . LEU A 1 71 ? 13.768 -9.664 2.213 1.00 93.44 71 LEU A C 1
ATOM 538 O O . LEU A 1 71 ? 14.606 -9.948 3.069 1.00 93.44 71 LEU A O 1
ATOM 542 N N . GLY A 1 72 ? 13.988 -8.673 1.349 1.00 92.31 72 GLY A N 1
ATOM 543 C CA . GLY A 1 72 ? 15.140 -7.781 1.477 1.00 92.31 72 GLY A CA 1
ATOM 544 C C . GLY A 1 72 ? 15.035 -6.888 2.719 1.00 92.31 72 GLY A C 1
ATOM 545 O O . GLY A 1 72 ? 13.956 -6.410 3.046 1.00 92.31 72 GLY A O 1
ATOM 546 N N . SER A 1 73 ? 16.163 -6.581 3.369 1.00 90.31 73 SER A N 1
ATOM 547 C CA . SER A 1 73 ? 16.211 -5.776 4.611 1.00 90.31 73 SER A CA 1
ATOM 548 C C . SER A 1 73 ? 15.650 -4.353 4.501 1.00 90.31 73 SER A C 1
ATOM 550 O O . SER A 1 73 ? 15.429 -3.695 5.509 1.00 90.31 73 SER A O 1
ATOM 552 N N . HIS A 1 74 ? 15.463 -3.863 3.279 1.00 89.00 74 HIS A N 1
ATOM 553 C CA . HIS A 1 74 ? 14.878 -2.559 2.976 1.00 89.00 74 HIS A CA 1
ATOM 554 C C . HIS A 1 74 ? 13.927 -2.674 1.772 1.00 89.00 74 HIS A C 1
ATOM 556 O O . HIS A 1 74 ? 13.883 -1.803 0.896 1.00 89.00 74 HIS A O 1
ATOM 562 N N . ALA A 1 75 ? 13.271 -3.828 1.655 1.00 93.00 75 ALA A N 1
ATOM 563 C CA . ALA A 1 75 ? 12.373 -4.153 0.565 1.00 93.00 75 ALA A CA 1
ATOM 564 C C . ALA A 1 75 ? 10.921 -4.096 1.043 1.00 93.00 75 ALA A C 1
ATOM 566 O O . ALA A 1 75 ? 10.598 -4.562 2.129 1.00 93.00 75 ALA A O 1
ATOM 567 N N . ASN A 1 76 ? 10.062 -3.574 0.175 1.00 95.31 76 ASN A N 1
ATOM 568 C CA . ASN A 1 76 ? 8.614 -3.599 0.342 1.00 95.31 76 ASN A CA 1
ATOM 569 C C . ASN A 1 76 ? 8.041 -4.388 -0.833 1.00 95.31 76 ASN A C 1
ATOM 571 O O . ASN A 1 76 ? 8.614 -4.363 -1.927 1.00 95.31 76 ASN A O 1
ATOM 575 N N . ALA A 1 77 ? 6.915 -5.059 -0.669 1.00 97.19 77 ALA A N 1
ATOM 576 C CA . ALA A 1 77 ? 6.306 -5.733 -1.803 1.00 97.19 77 ALA A CA 1
ATOM 577 C C . ALA A 1 77 ? 5.778 -4.722 -2.828 1.00 97.19 77 ALA A C 1
ATOM 579 O O . ALA A 1 77 ? 6.191 -4.757 -3.990 1.00 97.19 77 ALA A O 1
ATOM 580 N N . LEU A 1 78 ? 4.954 -3.773 -2.385 1.00 98.19 78 LEU A N 1
ATOM 581 C CA . LEU A 1 78 ? 4.465 -2.656 -3.186 1.00 98.19 78 LEU A CA 1
ATOM 582 C C . LEU A 1 78 ? 4.938 -1.325 -2.606 1.00 98.19 78 LEU A C 1
ATOM 584 O O . LEU A 1 78 ? 5.102 -1.160 -1.395 1.00 98.19 78 LEU A O 1
ATOM 588 N N . THR A 1 79 ? 5.163 -0.340 -3.466 1.00 97.62 79 THR A N 1
ATOM 589 C CA . THR A 1 79 ? 5.497 1.012 -3.025 1.00 97.62 79 THR A CA 1
ATOM 590 C C . THR A 1 79 ? 4.952 2.062 -3.987 1.00 97.62 79 THR A C 1
ATOM 592 O O . THR A 1 79 ? 5.191 1.976 -5.192 1.00 97.62 79 THR A O 1
ATOM 595 N N . VAL A 1 80 ? 4.283 3.074 -3.433 1.00 97.62 80 VAL A N 1
ATOM 596 C CA . VAL A 1 80 ? 3.925 4.330 -4.103 1.00 97.62 80 VAL A CA 1
ATOM 597 C C . VAL A 1 80 ? 4.710 5.442 -3.425 1.00 97.62 80 VAL A C 1
ATOM 599 O O . VAL A 1 80 ? 4.563 5.676 -2.227 1.00 97.62 80 VAL A O 1
ATOM 602 N N . TYR A 1 81 ? 5.612 6.073 -4.165 1.00 95.19 81 TYR A N 1
ATOM 603 C CA . TYR A 1 81 ? 6.657 6.898 -3.575 1.00 95.19 81 TYR A CA 1
ATOM 604 C C . TYR A 1 81 ? 6.842 8.201 -4.328 1.00 95.19 81 TYR A C 1
ATOM 606 O O . TYR A 1 81 ? 6.705 8.215 -5.551 1.00 95.19 81 TYR A O 1
ATOM 614 N N . ILE A 1 82 ? 7.236 9.235 -3.577 1.00 94.88 82 ILE A N 1
ATOM 615 C CA . ILE A 1 82 ? 7.701 10.566 -3.997 1.00 94.88 82 ILE A CA 1
ATOM 616 C C . ILE A 1 82 ? 7.009 11.097 -5.247 1.00 94.88 82 ILE A C 1
ATOM 618 O O . ILE A 1 82 ? 7.304 10.671 -6.364 1.00 94.88 82 ILE A O 1
ATOM 622 N N . ASP A 1 83 ? 6.206 12.136 -5.048 1.00 95.56 83 ASP A N 1
ATOM 623 C CA . ASP A 1 83 ? 5.577 12.913 -6.112 1.00 95.56 83 ASP A CA 1
ATOM 624 C C . ASP A 1 83 ? 4.720 12.035 -7.039 1.00 95.56 83 ASP A C 1
ATOM 626 O O . ASP A 1 83 ? 4.624 12.268 -8.239 1.00 95.56 83 ASP A O 1
ATOM 630 N N . SER A 1 84 ? 4.117 10.976 -6.488 1.00 96.94 84 SER A N 1
ATOM 631 C CA . SER A 1 84 ? 3.117 10.179 -7.199 1.00 96.94 84 SER A CA 1
ATOM 632 C C . SER A 1 84 ? 1.716 10.709 -6.895 1.00 96.94 84 SER A C 1
ATOM 634 O O . SER A 1 84 ? 1.426 11.022 -5.740 1.00 96.94 84 SER A O 1
ATOM 636 N N . GLN A 1 85 ? 0.850 10.813 -7.905 1.00 97.06 85 GLN A N 1
ATOM 637 C CA . GLN A 1 85 ? -0.494 11.387 -7.765 1.00 97.06 85 GLN A CA 1
ATOM 638 C C . GLN A 1 85 ? -1.570 10.578 -8.487 1.00 97.06 85 GLN A C 1
ATOM 640 O O . GLN A 1 85 ? -1.323 10.048 -9.567 1.00 97.06 85 GLN A O 1
ATOM 645 N N . ASN A 1 86 ? -2.783 10.536 -7.933 1.00 97.62 86 ASN A N 1
ATOM 646 C CA . ASN A 1 86 ? -3.933 9.853 -8.541 1.00 97.62 86 ASN A CA 1
ATOM 647 C C . ASN A 1 86 ? -3.591 8.387 -8.850 1.00 97.62 86 ASN A C 1
ATOM 649 O O . ASN A 1 86 ? -3.602 7.950 -10.005 1.00 97.62 86 ASN A O 1
ATOM 653 N N . ILE A 1 87 ? -3.187 7.656 -7.811 1.00 98.12 87 ILE A N 1
ATOM 654 C CA . ILE A 1 87 ? -2.720 6.276 -7.932 1.00 98.12 87 ILE A CA 1
ATOM 655 C C . ILE A 1 87 ? -3.792 5.305 -7.469 1.00 98.12 87 ILE A C 1
ATOM 657 O O . ILE A 1 87 ? -4.315 5.427 -6.364 1.00 98.12 87 ILE A O 1
ATOM 661 N N . LEU A 1 88 ? -4.043 4.287 -8.289 1.00 98.38 88 LEU A N 1
ATOM 662 C CA . LEU A 1 88 ? -4.902 3.162 -7.943 1.00 98.38 88 LEU A CA 1
ATOM 663 C C . LEU A 1 88 ? -4.068 1.919 -7.609 1.00 98.38 88 LEU A C 1
ATOM 665 O O . LEU A 1 88 ? -3.336 1.405 -8.453 1.00 98.38 88 LEU A O 1
ATOM 669 N N . VAL A 1 89 ? -4.225 1.375 -6.406 1.00 98.44 89 VAL A N 1
ATOM 670 C CA . VAL A 1 89 ? -3.675 0.069 -6.013 1.00 98.44 89 VAL A CA 1
ATOM 671 C C . VAL A 1 89 ? -4.842 -0.883 -5.781 1.00 98.44 89 VAL A C 1
ATOM 673 O O . VAL A 1 89 ? -5.524 -0.780 -4.764 1.00 98.44 89 VAL A O 1
ATOM 676 N N . ALA A 1 90 ? -5.105 -1.798 -6.718 1.00 98.62 90 ALA A N 1
ATOM 677 C CA . ALA A 1 90 ? -6.336 -2.586 -6.691 1.00 98.62 90 ALA A CA 1
ATOM 678 C C . ALA A 1 90 ? -6.175 -4.079 -6.986 1.00 98.62 90 ALA A C 1
ATOM 680 O O . ALA A 1 90 ? -5.458 -4.467 -7.904 1.00 98.62 90 ALA A O 1
ATOM 681 N N . GLY A 1 91 ? -6.906 -4.937 -6.272 1.00 98.31 91 GLY A N 1
ATOM 682 C CA . GLY A 1 91 ? -7.000 -6.361 -6.620 1.00 98.31 91 GLY A CA 1
ATOM 683 C C . GLY A 1 91 ? -5.695 -7.153 -6.480 1.00 98.31 91 GLY A C 1
ATOM 684 O O . GLY A 1 91 ? -5.596 -8.255 -7.017 1.00 98.31 91 GLY A O 1
ATOM 685 N N . ASN A 1 92 ? -4.668 -6.599 -5.832 1.00 98.69 92 ASN A N 1
ATOM 686 C CA . ASN A 1 92 ? -3.377 -7.260 -5.685 1.00 98.69 92 ASN A CA 1
ATOM 687 C C . ASN A 1 92 ? -3.423 -8.283 -4.547 1.00 98.69 92 ASN A C 1
ATOM 689 O O . ASN A 1 92 ? -4.134 -8.111 -3.558 1.00 98.69 92 ASN A O 1
ATOM 693 N N . ARG A 1 93 ? -2.622 -9.338 -4.683 1.00 98.06 93 ARG A N 1
ATOM 694 C CA . ARG A 1 93 ? -2.368 -10.322 -3.630 1.00 98.06 93 ARG A CA 1
ATOM 695 C C . ARG A 1 93 ? -0.912 -10.216 -3.234 1.00 98.06 93 ARG A C 1
ATOM 697 O O . ARG A 1 93 ? -0.035 -10.458 -4.064 1.00 98.06 93 ARG A O 1
ATOM 704 N N . VAL A 1 94 ? -0.671 -9.838 -1.990 1.00 97.56 94 VAL A N 1
ATOM 705 C CA . VAL A 1 94 ? 0.664 -9.611 -1.460 1.00 97.56 94 VAL A CA 1
ATOM 706 C C . VAL A 1 94 ? 0.848 -10.449 -0.211 1.00 97.56 94 VAL A C 1
ATOM 708 O O . VAL A 1 94 ? 0.092 -10.281 0.738 1.00 97.56 94 VAL A O 1
ATOM 711 N N . PHE A 1 95 ? 1.828 -11.345 -0.217 1.00 95.12 95 PHE A N 1
ATOM 712 C CA . PHE A 1 95 ? 2.050 -12.290 0.880 1.00 95.12 95 PHE A CA 1
ATOM 713 C C . PHE A 1 95 ? 3.536 -12.495 1.170 1.00 95.12 95 PHE A C 1
ATOM 715 O O . PHE A 1 95 ? 4.404 -12.117 0.375 1.00 95.12 95 PHE A O 1
ATOM 722 N N . ASP A 1 96 ? 3.849 -13.084 2.323 1.00 92.69 96 ASP A N 1
ATOM 723 C CA . ASP A 1 96 ? 5.210 -13.453 2.728 1.00 92.69 96 ASP A CA 1
ATOM 724 C C . ASP A 1 96 ? 6.219 -12.300 2.605 1.00 92.69 96 ASP A C 1
ATOM 726 O O . ASP A 1 96 ? 7.362 -12.488 2.177 1.00 92.69 96 ASP A O 1
ATOM 730 N N . SER A 1 97 ? 5.789 -11.077 2.922 1.00 92.69 97 SER A N 1
ATOM 731 C CA . SER A 1 97 ? 6.596 -9.864 2.775 1.00 92.69 97 SER A CA 1
ATOM 732 C C . SER A 1 97 ? 6.439 -8.978 4.018 1.00 92.69 97 SER A C 1
ATOM 734 O O . SER A 1 97 ? 5.307 -8.669 4.372 1.00 92.69 97 SER A O 1
ATOM 736 N N . PRO A 1 98 ? 7.530 -8.525 4.672 1.00 88.62 98 PRO A N 1
ATOM 737 C CA . PRO A 1 98 ? 7.437 -7.768 5.927 1.00 88.62 98 PRO A CA 1
ATOM 738 C C . PRO A 1 98 ? 6.752 -6.399 5.811 1.00 88.62 98 PRO A C 1
ATOM 740 O O . PRO A 1 98 ? 6.317 -5.841 6.808 1.00 88.62 98 PRO A O 1
ATOM 743 N N . LEU A 1 99 ? 6.708 -5.816 4.615 1.00 92.44 99 LEU A N 1
ATOM 744 C CA . LEU A 1 99 ? 5.974 -4.585 4.331 1.00 92.44 99 LEU A CA 1
ATOM 745 C C . LEU A 1 99 ? 5.234 -4.803 3.020 1.00 92.44 99 LEU A C 1
ATOM 747 O O . LEU A 1 99 ? 5.861 -4.880 1.956 1.00 92.44 99 LEU A O 1
ATOM 751 N N . THR A 1 100 ? 3.915 -4.968 3.087 1.00 95.69 100 THR A N 1
ATOM 752 C CA . THR A 1 100 ? 3.129 -5.343 1.908 1.00 95.69 100 THR A CA 1
ATOM 753 C C . THR A 1 100 ? 2.874 -4.136 1.011 1.00 95.69 100 THR A C 1
ATOM 755 O O . THR A 1 100 ? 3.073 -4.221 -0.204 1.00 95.69 100 THR A O 1
ATOM 758 N N . LEU A 1 101 ? 2.555 -2.983 1.597 1.00 96.94 101 LEU A N 1
ATOM 759 C CA . LEU A 1 101 ? 2.426 -1.720 0.882 1.00 96.94 101 LEU A CA 1
ATOM 760 C C . LEU A 1 101 ? 3.048 -0.564 1.664 1.00 96.94 101 LEU A C 1
ATOM 762 O O . LEU A 1 101 ? 2.829 -0.385 2.858 1.00 96.94 101 LEU A O 1
ATOM 766 N N . THR A 1 102 ? 3.807 0.263 0.954 1.00 96.38 102 THR A N 1
ATOM 767 C CA . THR A 1 102 ? 4.387 1.489 1.498 1.00 96.38 102 THR A CA 1
ATOM 768 C C . THR A 1 102 ? 3.983 2.696 0.668 1.00 96.38 102 THR A C 1
ATOM 770 O O . THR A 1 102 ? 4.114 2.683 -0.558 1.00 96.38 102 THR A O 1
ATOM 773 N N . LEU A 1 103 ? 3.548 3.748 1.349 1.00 96.81 103 LEU A N 1
ATOM 774 C CA . LEU A 1 103 ? 3.212 5.050 0.794 1.00 96.81 103 LEU A CA 1
ATOM 775 C C . LEU A 1 103 ? 4.141 6.102 1.399 1.00 96.81 103 LEU A C 1
ATOM 777 O O . LEU A 1 103 ? 4.435 6.067 2.595 1.00 96.81 103 LEU A O 1
ATOM 781 N N . GLN A 1 104 ? 4.610 7.039 0.582 1.00 95.06 104 GLN A N 1
ATOM 782 C CA . GLN A 1 104 ? 5.366 8.185 1.077 1.00 95.06 104 GLN A CA 1
ATOM 783 C C . GLN A 1 104 ? 5.329 9.336 0.078 1.00 95.06 104 GLN A C 1
ATOM 785 O O . GLN A 1 104 ? 5.536 9.126 -1.124 1.00 95.06 104 GLN A O 1
ATOM 790 N N . GLN A 1 105 ? 5.149 10.559 0.586 1.00 94.81 105 GLN A N 1
ATOM 791 C CA . GLN A 1 105 ? 5.280 11.795 -0.195 1.00 94.81 105 GLN A CA 1
ATOM 792 C C . GLN A 1 105 ? 4.493 11.777 -1.515 1.00 94.81 105 GLN A C 1
ATOM 794 O O . GLN A 1 105 ? 5.018 12.151 -2.560 1.00 94.81 105 GLN A O 1
ATOM 799 N N . SER A 1 106 ? 3.267 11.266 -1.487 1.00 95.62 106 SER A N 1
ATOM 800 C CA . SER A 1 106 ? 2.415 11.069 -2.670 1.00 95.62 106 SER A CA 1
ATOM 801 C C . SER A 1 106 ? 1.032 11.694 -2.433 1.00 95.62 106 SER A C 1
ATOM 803 O O . SER A 1 106 ? 0.827 12.323 -1.404 1.00 95.62 106 SER A O 1
ATOM 805 N N . GLY A 1 107 ? 0.069 11.604 -3.344 1.00 95.50 107 GLY A N 1
ATOM 806 C CA . GLY A 1 107 ? -1.262 12.163 -3.087 1.00 95.50 107 GLY A CA 1
ATOM 807 C C . GLY A 1 107 ? -2.371 11.560 -3.930 1.00 95.50 107 GLY A C 1
ATOM 808 O O . GLY A 1 107 ? -2.104 10.977 -4.976 1.00 95.50 107 GLY A O 1
ATOM 809 N N . ASN A 1 108 ? -3.614 11.692 -3.462 1.00 96.00 108 ASN A N 1
ATOM 810 C CA . ASN A 1 108 ? -4.804 11.095 -4.086 1.00 96.00 108 ASN A CA 1
ATOM 811 C C . ASN A 1 108 ? -4.593 9.608 -4.400 1.00 96.00 108 ASN A C 1
ATOM 813 O O . ASN A 1 108 ? -4.455 9.205 -5.557 1.00 96.00 108 ASN A O 1
ATOM 817 N N . ILE A 1 109 ? -4.486 8.800 -3.353 1.00 97.50 109 ILE A N 1
ATOM 818 C CA . ILE A 1 109 ? -4.210 7.371 -3.477 1.00 97.50 109 ILE A CA 1
ATOM 819 C C . ILE A 1 109 ? -5.464 6.606 -3.091 1.00 97.50 109 ILE A C 1
ATOM 821 O O . ILE A 1 109 ? -5.988 6.787 -1.994 1.00 97.50 109 ILE A O 1
ATOM 825 N N . THR A 1 110 ? -5.895 5.708 -3.969 1.00 98.00 110 THR A N 1
ATOM 826 C CA . THR A 1 110 ? -6.987 4.778 -3.697 1.00 98.00 110 THR A CA 1
ATOM 827 C C . THR A 1 110 ? -6.442 3.357 -3.651 1.00 98.00 110 THR A C 1
ATOM 829 O O . THR A 1 110 ? -5.825 2.870 -4.601 1.00 98.00 110 THR A O 1
ATOM 832 N N . ILE A 1 111 ? -6.690 2.675 -2.541 1.00 98.06 111 ILE A N 1
ATOM 833 C CA . ILE A 1 111 ? -6.306 1.294 -2.272 1.00 98.06 111 ILE A CA 1
ATOM 834 C C . ILE A 1 111 ? -7.597 0.501 -2.133 1.00 98.06 111 ILE A C 1
ATOM 836 O O . ILE A 1 111 ? -8.376 0.754 -1.220 1.00 98.06 111 ILE A O 1
ATOM 840 N N . MET A 1 112 ? -7.844 -0.453 -3.032 1.00 98.00 112 MET A N 1
ATOM 841 C CA . MET A 1 112 ? -9.107 -1.192 -3.014 1.00 98.00 112 MET A CA 1
ATOM 842 C C . MET A 1 112 ? -8.984 -2.688 -3.299 1.00 98.00 112 MET A C 1
ATOM 844 O O . MET A 1 112 ? -8.261 -3.104 -4.201 1.00 98.00 112 MET A O 1
ATOM 848 N N . ASN A 1 113 ? -9.754 -3.514 -2.590 1.00 98.12 113 ASN A N 1
ATOM 849 C CA . ASN A 1 113 ? -9.905 -4.946 -2.883 1.00 98.12 113 ASN A CA 1
ATOM 850 C C . ASN A 1 113 ? -8.575 -5.723 -2.951 1.00 98.12 113 ASN A C 1
ATOM 852 O O . ASN A 1 113 ? -8.421 -6.623 -3.777 1.00 98.12 113 ASN A O 1
ATOM 856 N N . ASN A 1 114 ? -7.585 -5.354 -2.136 1.00 98.06 114 ASN A N 1
ATOM 857 C CA . ASN A 1 114 ? -6.307 -6.062 -2.058 1.00 98.06 114 ASN A CA 1
ATOM 858 C C . ASN A 1 114 ? -6.317 -7.078 -0.908 1.00 98.06 114 ASN A C 1
ATOM 860 O O . ASN A 1 114 ? -7.030 -6.906 0.080 1.00 98.06 114 ASN A O 1
ATOM 864 N N . VAL A 1 115 ? -5.479 -8.106 -1.021 1.00 97.00 115 VAL A N 1
ATOM 865 C CA . VAL A 1 115 ? -5.156 -9.024 0.076 1.00 97.00 115 VAL A CA 1
ATOM 866 C C . VAL A 1 115 ? -3.708 -8.786 0.478 1.00 97.00 115 VAL A C 1
ATOM 868 O O . VAL A 1 115 ? -2.807 -8.960 -0.346 1.00 97.00 115 VAL A O 1
ATOM 871 N N . PHE A 1 116 ? -3.504 -8.387 1.727 1.00 95.94 116 PHE A N 1
ATOM 872 C CA . PHE A 1 116 ? -2.212 -8.080 2.318 1.00 95.94 116 PHE A CA 1
ATOM 873 C C . PHE A 1 116 ? -1.950 -9.022 3.495 1.00 95.94 116 PHE A C 1
ATOM 875 O O . PHE A 1 116 ? -2.602 -8.923 4.531 1.00 95.94 116 PHE A O 1
ATOM 882 N N . ASP A 1 117 ? -0.995 -9.929 3.326 1.00 92.75 117 ASP A N 1
ATOM 883 C CA . ASP A 1 117 ? -0.564 -10.873 4.353 1.00 92.75 117 ASP A CA 1
ATOM 884 C C . ASP A 1 117 ? 0.924 -10.671 4.679 1.00 92.75 117 ASP A C 1
ATOM 886 O O . ASP A 1 117 ? 1.817 -10.949 3.871 1.00 92.75 117 ASP A O 1
ATOM 890 N N . GLY A 1 118 ? 1.195 -10.161 5.879 1.00 85.25 118 GLY A N 1
ATOM 891 C CA . GLY A 1 118 ? 2.541 -9.866 6.372 1.00 85.25 118 GLY A CA 1
ATOM 892 C C . GLY A 1 118 ? 3.305 -11.095 6.880 1.00 85.25 118 GLY A C 1
ATOM 893 O O . GLY A 1 118 ? 4.470 -10.970 7.279 1.00 85.25 118 GLY A O 1
ATOM 894 N N . TYR A 1 119 ? 2.672 -12.277 6.889 1.00 83.62 119 TYR A N 1
ATOM 895 C CA . TYR A 1 119 ? 3.221 -13.559 7.349 1.00 83.62 119 TYR A CA 1
ATOM 896 C C . TYR A 1 119 ? 3.880 -13.504 8.740 1.00 83.62 119 TYR A C 1
ATOM 898 O O . TYR A 1 119 ? 4.930 -14.096 8.980 1.00 83.62 119 TYR A O 1
ATOM 906 N N . GLN A 1 120 ? 3.317 -12.736 9.671 1.00 73.00 120 GLN A N 1
ATOM 907 C CA . GLN A 1 120 ? 3.823 -12.549 11.040 1.00 73.00 120 GLN A CA 1
ATOM 908 C C . GLN A 1 120 ? 5.292 -12.096 11.104 1.00 73.00 120 GLN A C 1
ATOM 910 O O . GLN A 1 120 ? 5.994 -12.325 12.092 1.00 73.00 120 GLN A O 1
ATOM 915 N N . ARG A 1 121 ? 5.792 -11.471 10.036 1.00 73.06 121 ARG A N 1
ATOM 916 C CA . ARG A 1 121 ? 7.168 -10.961 9.945 1.00 73.06 121 ARG A CA 1
ATOM 917 C C . ARG A 1 121 ? 7.221 -9.452 9.807 1.00 73.06 121 ARG A C 1
ATOM 919 O O . ARG A 1 121 ? 8.279 -8.864 10.018 1.00 73.06 121 ARG A O 1
ATOM 926 N N . GLY A 1 122 ? 6.116 -8.854 9.383 1.00 68.19 122 GLY A N 1
ATOM 927 C CA . GLY A 1 122 ? 6.013 -7.429 9.152 1.00 68.19 122 GLY A CA 1
ATOM 928 C C . GLY A 1 122 ? 5.663 -6.647 10.398 1.00 68.19 122 GLY A C 1
ATOM 929 O O . GLY A 1 122 ? 4.915 -7.141 11.227 1.00 68.19 122 GLY A O 1
ATOM 930 N N . ILE A 1 123 ? 6.185 -5.422 10.495 1.00 79.31 123 ILE A N 1
ATOM 931 C CA . ILE A 1 123 ? 5.755 -4.462 11.524 1.00 79.31 123 ILE A CA 1
ATOM 932 C C . ILE A 1 123 ? 4.386 -3.864 11.158 1.00 79.31 123 ILE A C 1
ATOM 934 O O . ILE A 1 123 ? 3.596 -3.519 12.032 1.00 79.31 123 ILE A O 1
ATOM 938 N N . TYR A 1 124 ? 4.123 -3.768 9.851 1.00 87.00 124 TYR A N 1
ATOM 939 C CA . TYR A 1 124 ? 2.937 -3.183 9.237 1.00 87.00 124 TYR A CA 1
ATOM 940 C C . TYR A 1 124 ? 2.597 -3.972 7.981 1.00 87.00 124 TYR A C 1
ATOM 942 O O . TYR A 1 124 ? 3.503 -4.379 7.249 1.00 87.00 124 TYR A O 1
ATOM 950 N N . ASN A 1 125 ? 1.312 -4.108 7.664 1.00 90.81 125 ASN A N 1
ATOM 951 C CA . ASN A 1 125 ? 0.934 -4.506 6.316 1.00 90.81 125 ASN A CA 1
ATOM 952 C C . ASN A 1 125 ? 1.046 -3.286 5.392 1.00 90.81 125 ASN A C 1
ATOM 954 O O . ASN A 1 125 ? 1.919 -3.223 4.524 1.00 90.81 125 ASN A O 1
ATOM 958 N N . THR A 1 126 ? 0.208 -2.279 5.626 1.00 92.94 126 THR A N 1
ATOM 959 C CA . THR A 1 126 ? 0.254 -1.003 4.907 1.00 92.94 126 THR A CA 1
ATOM 960 C C . THR A 1 126 ? 0.792 0.092 5.808 1.00 92.94 126 THR A C 1
ATOM 962 O O . THR A 1 126 ? 0.316 0.261 6.924 1.00 92.94 126 THR A O 1
ATOM 965 N N . VAL A 1 127 ? 1.762 0.854 5.309 1.00 93.31 127 VAL A N 1
ATOM 966 C CA . VAL A 1 127 ? 2.315 2.009 6.020 1.00 93.31 127 VAL A CA 1
ATOM 967 C C . VAL A 1 127 ? 2.375 3.241 5.128 1.00 93.31 127 VAL A C 1
ATOM 969 O O . VAL A 1 127 ? 2.869 3.183 4.001 1.00 93.31 127 VAL A O 1
ATOM 972 N N . GLU A 1 128 ? 1.907 4.366 5.654 1.00 93.00 128 GLU A N 1
ATOM 973 C CA . GLU A 1 128 ? 2.154 5.711 5.143 1.00 93.00 128 GLU A CA 1
ATOM 974 C C . GLU A 1 128 ? 3.210 6.377 6.040 1.00 93.00 128 GLU A C 1
ATOM 976 O O . GLU A 1 128 ? 3.015 6.488 7.247 1.00 93.00 128 GLU A O 1
ATOM 981 N N . TRP A 1 129 ? 4.365 6.756 5.478 1.00 91.88 129 TRP A N 1
ATOM 982 C CA . TRP A 1 129 ? 5.502 7.285 6.255 1.00 91.88 129 TRP A CA 1
ATOM 983 C C . TRP A 1 129 ? 5.495 8.804 6.458 1.00 91.88 129 TRP A C 1
ATOM 985 O O . TRP A 1 129 ? 6.366 9.333 7.151 1.00 91.88 129 TRP A O 1
ATOM 995 N N . GLY A 1 130 ? 4.533 9.512 5.887 1.00 89.00 130 GLY A N 1
ATOM 996 C CA . GLY A 1 130 ? 4.373 10.951 5.969 1.00 89.00 130 GLY A CA 1
ATOM 997 C C . GLY A 1 130 ? 4.619 11.670 4.645 1.00 89.00 130 GLY A C 1
ATOM 998 O O . GLY A 1 130 ? 5.211 11.161 3.681 1.00 89.00 130 GLY A O 1
ATOM 999 N N . GLY A 1 131 ? 4.160 12.922 4.617 1.00 87.06 131 GLY A N 1
ATOM 1000 C CA . GLY A 1 131 ? 4.243 13.791 3.449 1.00 87.06 131 GLY A CA 1
ATOM 1001 C C . GLY A 1 131 ? 3.271 13.404 2.339 1.00 87.06 131 GLY A C 1
ATOM 1002 O O . GLY A 1 131 ? 3.293 14.037 1.283 1.00 87.06 131 GLY A O 1
ATOM 1003 N N . THR A 1 132 ? 2.439 12.378 2.542 1.00 85.38 132 THR A N 1
ATOM 1004 C CA . THR A 1 132 ? 1.310 12.127 1.655 1.00 85.38 132 THR A CA 1
ATOM 1005 C C . THR A 1 132 ? 0.284 13.247 1.823 1.00 85.38 132 THR A C 1
ATOM 1007 O O . THR A 1 132 ? 0.009 13.708 2.927 1.00 85.38 132 THR A O 1
ATOM 1010 N N . THR A 1 133 ? -0.245 13.736 0.710 1.00 78.50 133 THR A N 1
ATOM 1011 C CA . THR A 1 133 ? -1.101 14.920 0.635 1.00 78.50 133 THR A CA 1
ATOM 1012 C C . THR A 1 133 ? -2.466 14.559 0.044 1.00 78.50 133 THR A C 1
ATOM 1014 O O . THR A 1 133 ? -2.603 13.591 -0.704 1.00 78.50 133 THR A O 1
ATOM 1017 N N . TYR A 1 134 ? -3.476 15.372 0.356 1.00 81.69 134 TYR A N 1
ATOM 1018 C CA . TYR A 1 134 ? -4.833 15.351 -0.216 1.00 81.69 134 TYR A CA 1
ATOM 1019 C C . TYR A 1 134 ? -5.795 14.261 0.256 1.00 81.69 134 TYR A C 1
ATOM 1021 O O . TYR A 1 134 ? -6.681 14.565 1.046 1.00 81.69 134 TYR A O 1
ATOM 1029 N N . CYS A 1 135 ? -5.708 13.037 -0.256 1.00 87.12 135 CYS A N 1
ATOM 1030 C CA . CYS A 1 135 ? -6.698 12.002 0.029 1.00 87.12 135 CYS A CA 1
ATOM 1031 C C . CYS A 1 135 ? -6.058 10.615 -0.019 1.00 87.12 135 CYS A C 1
ATOM 1033 O O . CYS A 1 135 ? -5.384 10.278 -0.999 1.00 87.12 135 CYS A O 1
ATOM 1035 N N . LEU A 1 136 ? -6.277 9.828 1.032 1.00 89.88 136 LEU A N 1
ATOM 1036 C CA . LEU A 1 136 ? -5.962 8.407 1.093 1.00 89.88 136 LEU A CA 1
ATOM 1037 C C . LEU A 1 136 ? -7.257 7.635 1.344 1.00 89.88 136 LEU A C 1
ATOM 1039 O O . LEU A 1 136 ? -7.913 7.819 2.366 1.00 89.88 136 LEU A O 1
ATOM 1043 N N . GLU A 1 137 ? -7.612 6.765 0.410 1.00 92.31 137 GLU A N 1
ATOM 1044 C CA . GLU A 1 137 ? -8.816 5.945 0.473 1.00 92.31 137 GLU A CA 1
ATOM 1045 C C . GLU A 1 137 ? -8.434 4.464 0.526 1.00 92.31 137 GLU A C 1
ATOM 1047 O O . GLU A 1 137 ? -7.703 3.984 -0.339 1.00 92.31 137 GLU A O 1
ATOM 1052 N N . VAL A 1 138 ? -8.919 3.736 1.533 1.00 90.12 138 VAL A N 1
ATOM 1053 C CA . VAL A 1 138 ? -8.646 2.310 1.746 1.00 90.12 138 VAL A CA 1
ATOM 1054 C C . VAL A 1 138 ? -9.958 1.547 1.902 1.00 90.12 138 VAL A C 1
ATOM 1056 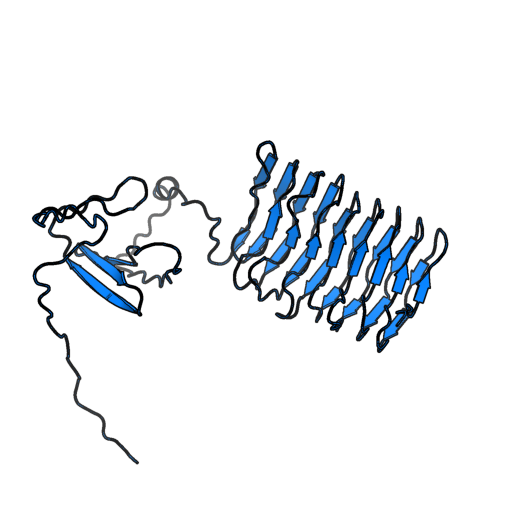O O . VAL A 1 138 ? -10.635 1.655 2.927 1.00 90.12 138 VAL A O 1
ATOM 1059 N N . GLY A 1 139 ? -10.311 0.766 0.880 1.00 87.19 139 GLY A N 1
ATOM 1060 C CA . GLY A 1 139 ? -11.615 0.120 0.750 1.00 87.19 139 GLY A CA 1
ATOM 1061 C C . GLY A 1 139 ? -11.552 -1.381 0.466 1.00 87.19 139 GLY A C 1
ATOM 1062 O O . GLY A 1 139 ? -10.829 -1.809 -0.431 1.00 87.19 139 GLY A O 1
ATOM 1063 N N . GLY A 1 140 ? -12.348 -2.211 1.140 1.00 86.88 140 GLY A N 1
ATOM 1064 C CA . GLY A 1 140 ? -12.548 -3.607 0.707 1.00 86.88 140 GLY A CA 1
ATOM 1065 C C . GLY A 1 140 ? -11.306 -4.505 0.791 1.00 86.88 140 GLY A C 1
ATOM 1066 O O . GLY A 1 140 ? -11.251 -5.536 0.123 1.00 86.88 140 GLY A O 1
ATOM 1067 N N . CYS A 1 141 ? -10.275 -4.107 1.537 1.00 91.56 141 CYS A N 1
ATOM 1068 C CA . CYS A 1 141 ? -9.035 -4.866 1.647 1.00 91.56 141 CYS A CA 1
ATOM 1069 C C . CYS A 1 141 ? -9.097 -5.873 2.803 1.00 91.56 141 CYS A C 1
ATOM 1071 O O . CYS A 1 141 ? -9.757 -5.650 3.819 1.00 91.56 141 CYS A O 1
ATOM 1073 N N . THR A 1 142 ? -8.384 -6.986 2.646 1.00 92.81 142 THR A N 1
ATOM 1074 C CA . THR A 1 142 ? -8.163 -7.970 3.711 1.00 92.81 142 THR A CA 1
ATOM 1075 C C . THR A 1 142 ? -6.718 -7.897 4.169 1.00 92.81 142 THR A C 1
ATOM 1077 O O . THR A 1 142 ? -5.804 -8.017 3.352 1.00 92.81 142 THR A O 1
ATOM 1080 N N . TYR A 1 143 ? -6.536 -7.728 5.470 1.00 90.06 143 TYR A N 1
ATOM 1081 C CA . TYR A 1 143 ? -5.256 -7.670 6.144 1.00 90.06 143 TYR A CA 1
ATOM 1082 C C . TYR A 1 143 ? -5.129 -8.836 7.118 1.00 90.06 143 TYR A C 1
ATOM 1084 O O . TYR A 1 143 ? -6.058 -9.138 7.877 1.00 90.06 143 TYR A O 1
ATOM 1092 N N . GLN A 1 144 ? -3.984 -9.506 7.061 1.00 89.44 144 GLN A N 1
ATOM 1093 C CA . GLN A 1 144 ? -3.671 -10.615 7.945 1.00 89.44 144 GLN A CA 1
ATOM 1094 C C . GLN A 1 144 ? -2.188 -10.633 8.316 1.00 89.44 144 GLN A C 1
ATOM 1096 O O . GLN A 1 144 ? -1.321 -10.169 7.570 1.00 89.44 144 GLN A O 1
ATOM 1101 N N . GLY A 1 145 ? -1.893 -11.216 9.478 1.00 79.38 145 GLY A N 1
ATOM 1102 C CA . GLY A 1 145 ? -0.550 -11.692 9.787 1.00 79.38 145 GLY A CA 1
ATOM 1103 C C . GLY A 1 145 ? 0.420 -10.571 10.136 1.00 79.38 145 GLY A C 1
ATOM 1104 O O . GLY A 1 145 ? 1.593 -10.658 9.780 1.00 79.38 145 GLY A O 1
ATOM 1105 N N . ASN A 1 146 ? -0.033 -9.530 10.831 1.00 75.56 146 ASN A N 1
ATOM 1106 C CA . ASN A 1 146 ? 0.877 -8.600 11.484 1.00 75.56 146 ASN A CA 1
ATOM 1107 C C . ASN A 1 146 ? 1.119 -9.029 12.943 1.00 75.56 146 ASN A C 1
ATOM 1109 O O . ASN A 1 146 ? 0.220 -8.987 13.778 1.00 75.56 146 ASN A O 1
ATOM 1113 N N . SER A 1 147 ? 2.346 -9.438 13.260 1.00 66.75 147 SER A N 1
ATOM 1114 C CA . SER A 1 147 ? 2.734 -9.905 14.601 1.00 66.75 147 SER A CA 1
ATOM 1115 C C . SER A 1 147 ? 3.222 -8.792 15.533 1.00 66.75 147 SER A C 1
ATOM 1117 O O . SER A 1 147 ? 3.542 -9.055 16.690 1.00 66.75 147 SER A O 1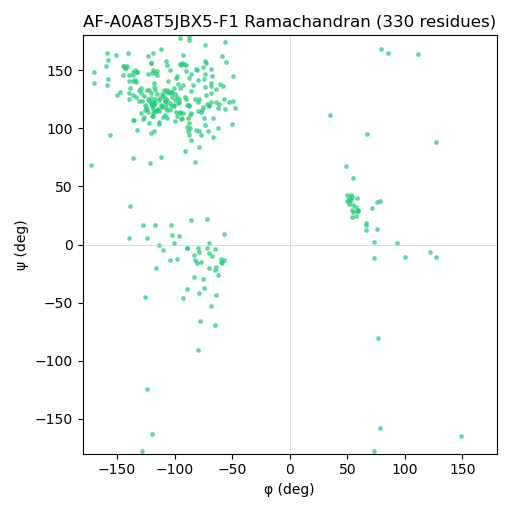
ATOM 1119 N N . TYR A 1 148 ? 3.308 -7.547 15.064 1.00 69.00 148 TYR A N 1
ATOM 1120 C CA . TYR A 1 148 ? 3.958 -6.463 15.800 1.00 69.00 148 TYR A CA 1
ATOM 1121 C C . TYR A 1 148 ? 2.995 -5.369 16.289 1.00 69.00 148 TYR A C 1
ATOM 1123 O O . TYR A 1 148 ? 1.826 -5.270 15.917 1.00 69.00 148 TYR A O 1
ATOM 1131 N N . SER A 1 149 ? 3.535 -4.522 17.167 1.00 63.44 149 SER A N 1
ATOM 1132 C CA . SER A 1 149 ? 2.847 -3.555 18.029 1.00 63.44 149 SER A CA 1
ATOM 1133 C C . SER A 1 149 ? 2.250 -2.316 17.366 1.00 63.44 149 SER A C 1
ATOM 1135 O O . SER A 1 149 ? 2.066 -1.327 18.069 1.00 63.44 149 SER A O 1
ATOM 1137 N N . TYR A 1 150 ? 1.959 -2.310 16.065 1.00 68.75 150 TYR A N 1
ATOM 1138 C CA . TYR A 1 150 ? 1.494 -1.073 15.421 1.00 68.75 150 TYR A CA 1
ATOM 1139 C C . TYR A 1 150 ? 0.356 -1.219 14.392 1.00 68.75 150 TYR A C 1
ATOM 1141 O O . TYR A 1 150 ? -0.056 -0.223 13.803 1.00 68.75 150 TYR A O 1
ATOM 1149 N N . GLY A 1 151 ? -0.207 -2.421 14.239 1.00 79.00 151 GLY A N 1
ATOM 1150 C CA . GLY A 1 151 ? -1.448 -2.662 13.492 1.00 79.00 151 GLY A CA 1
ATOM 1151 C C . GLY A 1 151 ? -1.302 -2.857 11.985 1.00 79.00 151 GLY A C 1
ATOM 1152 O O . GLY A 1 151 ? -0.249 -2.614 11.398 1.00 79.00 151 GLY A O 1
ATOM 1153 N N . ASP A 1 152 ? -2.345 -3.386 11.342 1.00 86.94 152 ASP A N 1
ATOM 1154 C CA . ASP A 1 152 ? -2.3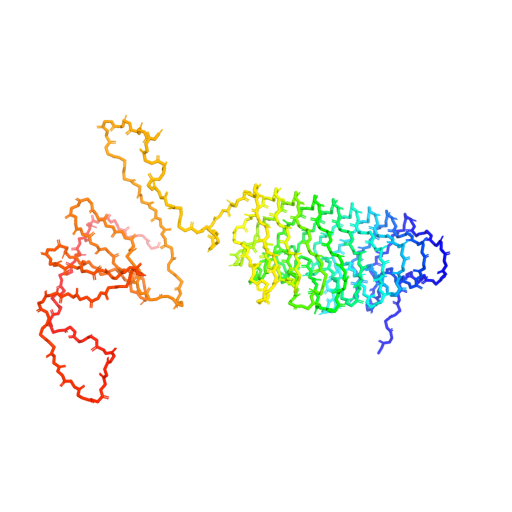22 -3.742 9.916 1.00 86.94 152 ASP A CA 1
ATOM 1155 C C . ASP A 1 152 ? -2.134 -2.521 9.013 1.00 86.94 152 ASP A C 1
ATOM 1157 O O . ASP A 1 152 ? -1.336 -2.557 8.070 1.00 86.94 152 ASP A O 1
ATOM 1161 N N . ILE A 1 153 ? -2.840 -1.435 9.316 1.00 88.88 153 ILE A N 1
ATOM 1162 C CA . ILE A 1 153 ? -2.696 -0.156 8.627 1.00 88.88 153 ILE A CA 1
ATOM 1163 C C . ILE A 1 153 ? -2.085 0.851 9.594 1.00 88.88 153 ILE A C 1
ATOM 1165 O O . ILE A 1 153 ? -2.706 1.177 10.604 1.00 88.88 153 ILE A O 1
ATOM 1169 N N . LEU A 1 154 ? -0.918 1.388 9.236 1.00 89.31 154 LEU A N 1
ATOM 1170 C CA . LEU A 1 154 ? -0.345 2.578 9.854 1.00 89.31 154 LEU A CA 1
ATOM 1171 C C . LEU A 1 154 ? -0.461 3.776 8.905 1.00 89.31 154 LEU A C 1
ATOM 1173 O O . LEU A 1 154 ? 0.069 3.745 7.793 1.00 89.31 154 LEU A O 1
ATOM 1177 N N . VAL A 1 155 ? -1.075 4.860 9.373 1.00 86.75 155 VAL A N 1
ATOM 1178 C CA . VAL A 1 155 ? -1.027 6.178 8.733 1.00 86.75 155 VAL A CA 1
ATOM 1179 C C . VAL A 1 155 ? -0.382 7.161 9.697 1.00 86.75 155 VAL A C 1
ATOM 1181 O O . VAL A 1 155 ? -0.892 7.382 10.794 1.00 86.75 155 VAL A O 1
ATOM 1184 N N . ASN A 1 156 ? 0.767 7.706 9.299 1.00 83.25 156 ASN A N 1
ATOM 1185 C CA . ASN A 1 156 ? 1.550 8.611 10.130 1.00 83.25 156 ASN A CA 1
ATOM 1186 C C . ASN A 1 156 ? 0.904 10.008 10.195 1.00 83.25 156 ASN A C 1
ATOM 1188 O O . ASN A 1 156 ? 0.292 10.465 9.231 1.00 83.25 156 ASN A O 1
ATOM 1192 N N . TYR A 1 157 ? 1.159 10.727 11.293 1.00 73.62 157 TYR A N 1
ATOM 1193 C CA . TYR A 1 157 ? 0.671 12.070 11.649 1.00 73.62 157 TYR A CA 1
ATOM 1194 C C . TYR A 1 157 ? 0.988 13.200 10.654 1.00 73.62 157 TYR A C 1
ATOM 1196 O O . TYR A 1 157 ? 0.830 14.361 10.987 1.00 73.62 157 TYR A O 1
ATOM 1204 N N . ASN A 1 158 ? 1.514 12.907 9.468 1.00 82.62 158 ASN A N 1
ATOM 1205 C CA . ASN A 1 158 ? 1.845 13.915 8.459 1.00 82.62 158 ASN A CA 1
ATOM 1206 C C . ASN A 1 158 ? 1.020 13.734 7.180 1.00 82.62 158 ASN A C 1
ATOM 1208 O O . ASN A 1 158 ? 1.406 14.249 6.123 1.00 82.62 158 ASN A O 1
ATOM 1212 N N . LEU A 1 159 ? -0.076 12.972 7.245 1.00 85.31 159 LEU A N 1
ATOM 1213 C CA . LEU A 1 159 ? -1.095 12.992 6.210 1.00 85.31 159 LEU A CA 1
ATOM 1214 C C . LEU A 1 159 ? -1.887 14.297 6.349 1.00 85.31 159 LEU A C 1
ATOM 1216 O O . LEU A 1 159 ? -2.765 14.423 7.198 1.00 85.31 159 LEU A O 1
ATOM 1220 N N . THR A 1 160 ? -1.603 15.261 5.475 1.00 87.75 160 THR A N 1
ATOM 1221 C CA . THR A 1 160 ? -2.308 16.560 5.450 1.00 87.75 160 THR A CA 1
ATOM 1222 C C . THR A 1 160 ? -3.682 16.486 4.778 1.00 87.75 160 THR A C 1
ATOM 1224 O O . THR A 1 160 ? -4.432 17.462 4.727 1.00 87.75 160 THR A O 1
ATOM 1227 N N . GLY A 1 161 ? -3.991 15.324 4.207 1.00 89.19 161 GLY A N 1
ATOM 1228 C CA . GLY A 1 161 ? -5.215 15.029 3.489 1.00 89.19 161 GLY A CA 1
ATOM 1229 C C . GLY A 1 161 ? -6.301 14.362 4.326 1.00 89.19 161 GLY A C 1
ATOM 1230 O O . GLY A 1 161 ? -6.097 14.030 5.490 1.00 89.19 161 GLY A O 1
ATOM 1231 N N . ASN A 1 162 ? -7.445 14.120 3.691 1.00 91.94 162 ASN A N 1
ATOM 1232 C CA . ASN A 1 162 ? -8.490 13.270 4.245 1.00 91.94 162 ASN A CA 1
ATOM 1233 C C . ASN A 1 162 ? -8.082 11.795 4.160 1.00 91.94 162 ASN A C 1
ATOM 1235 O O . ASN A 1 162 ? -7.437 11.362 3.202 1.00 91.94 162 ASN A O 1
ATOM 1239 N N . LEU A 1 163 ? -8.509 11.024 5.150 1.00 93.31 163 LEU A N 1
ATOM 1240 C CA . LEU A 1 163 ? -8.317 9.591 5.252 1.00 93.31 163 LEU A CA 1
ATOM 1241 C C . LEU A 1 163 ? -9.676 8.900 5.327 1.00 93.31 163 LEU A C 1
ATOM 1243 O O . LEU A 1 163 ? -10.453 9.147 6.246 1.00 93.31 163 LEU A O 1
ATOM 1247 N N . TYR A 1 164 ? -9.949 8.003 4.388 1.00 94.62 164 TYR A N 1
ATOM 1248 C CA . TYR A 1 164 ? -11.169 7.201 4.365 1.00 94.62 164 TYR A CA 1
ATOM 1249 C C . TYR A 1 164 ? -10.801 5.723 4.447 1.00 94.62 164 TYR A C 1
ATOM 1251 O O . TYR A 1 164 ? -10.092 5.213 3.584 1.00 94.62 164 TYR A O 1
ATOM 1259 N N . ILE A 1 165 ? -11.286 5.028 5.474 1.00 93.94 165 ILE A N 1
ATOM 1260 C CA . ILE A 1 165 ? -11.023 3.606 5.711 1.00 93.94 165 ILE A CA 1
ATOM 1261 C C . ILE A 1 165 ? -12.358 2.892 5.864 1.00 93.94 165 ILE A C 1
ATOM 1263 O O . ILE A 1 165 ? -13.057 3.066 6.866 1.00 93.94 165 ILE A O 1
ATOM 1267 N N . PHE A 1 166 ? -12.727 2.077 4.880 1.00 96.44 166 PHE A N 1
ATOM 1268 C CA .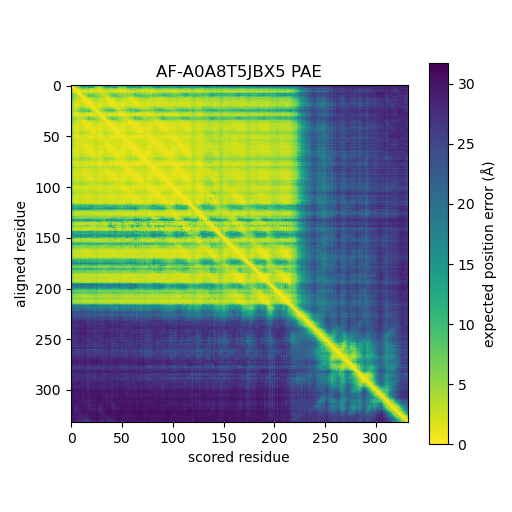 PHE A 1 166 ? -14.036 1.440 4.883 1.00 96.44 166 PHE A CA 1
ATOM 1269 C C . PHE A 1 166 ? -14.075 0.015 4.347 1.00 96.44 166 PHE A C 1
ATOM 1271 O O . PHE A 1 166 ? -13.316 -0.368 3.461 1.00 96.44 166 PHE A O 1
ATOM 1278 N N . ASN A 1 167 ? -15.032 -0.774 4.836 1.00 97.25 167 ASN A N 1
ATOM 1279 C CA . ASN A 1 167 ? -15.294 -2.134 4.354 1.00 97.25 167 ASN A CA 1
ATOM 1280 C C . ASN A 1 167 ? -14.057 -3.057 4.385 1.00 97.25 167 ASN A C 1
ATOM 1282 O O . ASN A 1 167 ? -13.946 -3.954 3.552 1.00 97.25 167 ASN A O 1
ATOM 1286 N N . ASN A 1 168 ? -13.102 -2.830 5.289 1.00 95.31 168 ASN A N 1
ATOM 1287 C CA . ASN A 1 168 ? -11.901 -3.656 5.399 1.00 95.31 168 ASN A CA 1
ATOM 1288 C C . ASN A 1 168 ? -12.079 -4.765 6.437 1.00 95.31 168 ASN A C 1
ATOM 1290 O O . ASN A 1 168 ? -12.865 -4.637 7.375 1.00 95.31 168 ASN A O 1
ATOM 1294 N N . ILE A 1 169 ? -11.302 -5.833 6.283 1.00 94.12 169 ILE A N 1
ATOM 1295 C CA . ILE A 1 169 ? -11.170 -6.914 7.261 1.00 94.12 169 ILE A CA 1
ATOM 1296 C C . ILE A 1 169 ? -9.719 -6.912 7.738 1.00 94.12 169 ILE A C 1
ATOM 1298 O O . ILE A 1 169 ? -8.824 -7.155 6.935 1.00 94.12 169 ILE A O 1
ATOM 1302 N N . MET A 1 170 ? -9.485 -6.620 9.014 1.00 92.31 170 MET A N 1
ATOM 1303 C CA . MET A 1 170 ? -8.165 -6.557 9.649 1.00 92.31 170 MET A CA 1
ATOM 1304 C C . MET A 1 170 ? -8.129 -7.594 10.762 1.00 92.31 170 MET A C 1
ATOM 1306 O O . MET A 1 170 ? -8.914 -7.498 11.702 1.00 92.31 170 MET A O 1
ATOM 1310 N N . THR A 1 171 ? -7.305 -8.630 10.625 1.00 89.94 171 THR A N 1
ATOM 1311 C CA . THR A 1 171 ? -7.349 -9.799 11.518 1.00 89.94 171 THR A CA 1
ATOM 1312 C C . THR A 1 171 ? -5.971 -10.335 11.854 1.00 89.94 171 THR A C 1
ATOM 1314 O O . THR A 1 171 ? -5.034 -10.226 11.064 1.00 89.94 171 THR A O 1
ATOM 1317 N N . GLY A 1 172 ? -5.851 -10.994 13.010 1.00 81.12 172 GLY A N 1
ATOM 1318 C CA . GLY A 1 172 ? -4.601 -11.645 13.391 1.00 81.12 172 GLY A CA 1
ATOM 1319 C C . GLY A 1 172 ? -3.509 -10.646 13.759 1.00 81.12 172 GLY A C 1
ATOM 1320 O O . GLY A 1 172 ? -2.334 -10.924 13.522 1.00 81.12 172 GLY A O 1
ATOM 1321 N N . THR A 1 173 ? -3.900 -9.495 14.314 1.00 75.88 173 THR A N 1
ATOM 1322 C CA . THR A 1 173 ? -2.972 -8.537 14.916 1.00 75.88 173 THR A CA 1
ATOM 1323 C C . THR A 1 173 ? -2.777 -8.862 16.389 1.00 75.88 173 THR A C 1
ATOM 1325 O O . THR A 1 173 ? -3.735 -8.840 17.158 1.00 75.88 173 THR A O 1
ATOM 1328 N N . GLU A 1 174 ? -1.546 -9.154 16.802 1.00 70.00 174 GLU A N 1
ATOM 1329 C CA . GLU A 1 174 ? -1.306 -9.703 18.145 1.00 70.00 174 GLU A CA 1
ATOM 1330 C C . GLU A 1 174 ? -1.235 -8.645 19.261 1.00 70.00 174 GLU A C 1
ATOM 1332 O O . GLU A 1 174 ? -1.535 -8.967 20.411 1.00 70.00 174 GLU A O 1
ATOM 1337 N N . VAL A 1 175 ? -0.829 -7.398 18.965 1.00 69.19 175 VAL A N 1
ATOM 1338 C CA . VAL A 1 175 ? -0.404 -6.453 20.024 1.00 69.19 175 VAL A CA 1
ATOM 1339 C C . VAL A 1 175 ? -1.119 -5.094 20.029 1.00 69.19 175 VAL A C 1
ATOM 1341 O O . VAL A 1 175 ? -1.502 -4.642 21.104 1.00 69.19 175 VAL A O 1
ATOM 1344 N N . ALA A 1 176 ? -1.313 -4.419 18.889 1.00 66.06 176 ALA A N 1
ATOM 1345 C CA . ALA A 1 176 ? -1.839 -3.037 18.875 1.00 66.06 176 ALA A CA 1
ATOM 1346 C C . ALA A 1 176 ? -3.227 -2.850 18.252 1.00 66.06 176 ALA A C 1
ATOM 1348 O O . ALA A 1 176 ? -3.766 -1.743 18.287 1.00 66.06 176 ALA A O 1
ATOM 1349 N N . GLY A 1 177 ? -3.827 -3.940 17.772 1.00 73.62 177 GLY A N 1
ATOM 1350 C CA . GLY A 1 177 ? -5.073 -3.920 17.014 1.00 73.62 177 GLY A CA 1
ATOM 1351 C C . GLY A 1 177 ? -4.878 -3.534 15.547 1.00 73.62 177 GLY A C 1
ATOM 1352 O O . GLY A 1 177 ? -3.793 -3.124 15.149 1.00 73.62 177 GLY A O 1
ATOM 1353 N N . GLY A 1 178 ? -5.912 -3.717 14.727 1.00 78.56 178 GLY A N 1
ATOM 1354 C CA . GLY A 1 178 ? -5.826 -3.639 13.265 1.00 78.56 178 GLY A CA 1
ATOM 1355 C C . GLY A 1 178 ? -5.463 -2.275 12.667 1.00 78.56 178 GLY A C 1
ATOM 1356 O O . GLY A 1 178 ? -5.019 -2.225 11.523 1.00 78.56 178 GLY A O 1
ATOM 1357 N N . LEU A 1 179 ? -5.610 -1.168 13.396 1.00 84.44 179 LEU A N 1
ATOM 1358 C CA . LEU A 1 179 ? -5.547 0.166 12.793 1.00 84.44 179 LEU A CA 1
ATOM 1359 C C . LEU A 1 179 ? -4.780 1.176 13.651 1.00 84.44 179 LEU A C 1
ATOM 1361 O O . LEU A 1 179 ? -5.088 1.365 14.815 1.00 84.44 179 LEU A O 1
ATOM 1365 N N . SER A 1 180 ? -3.838 1.908 13.073 1.00 86.75 180 SER A N 1
ATOM 1366 C CA . SER A 1 180 ? -3.232 3.090 13.686 1.00 86.75 180 SER A CA 1
ATOM 1367 C C . SER A 1 180 ? -3.221 4.196 12.645 1.00 86.75 180 SER A C 1
ATOM 1369 O O . SER A 1 180 ? -2.411 4.190 11.727 1.00 86.75 180 SER A O 1
ATOM 1371 N N . ALA A 1 181 ? -4.196 5.092 12.704 1.00 80.38 181 ALA A N 1
ATOM 1372 C CA . ALA A 1 181 ? -4.461 6.019 11.621 1.00 80.38 181 ALA A CA 1
ATOM 1373 C C . ALA A 1 181 ? -4.705 7.424 12.142 1.00 80.38 181 ALA A C 1
ATOM 1375 O O . ALA A 1 181 ? -5.778 7.722 12.661 1.00 80.38 181 ALA A O 1
ATOM 1376 N N . ASP A 1 182 ? -3.718 8.288 11.927 1.00 78.75 182 ASP A N 1
ATOM 1377 C CA . ASP A 1 182 ? -3.794 9.691 12.291 1.00 78.75 182 ASP A CA 1
ATOM 1378 C C . ASP A 1 182 ? -3.629 10.559 11.035 1.00 78.75 182 ASP A C 1
ATOM 1380 O O . ASP A 1 182 ? -2.679 10.410 10.269 1.00 78.75 182 ASP A O 1
ATOM 1384 N N . SER A 1 183 ? -4.582 11.464 10.804 1.00 80.81 183 SER A N 1
ATOM 1385 C CA . SER A 1 183 ? -4.517 12.483 9.749 1.00 80.81 183 SER A CA 1
ATOM 1386 C C . SER A 1 183 ? -4.657 13.867 10.361 1.00 80.81 183 SER A C 1
ATOM 1388 O O . SER A 1 183 ? -5.474 14.037 11.267 1.00 80.81 183 SER A O 1
ATOM 1390 N N . ASP A 1 184 ? -4.001 14.872 9.788 1.00 84.69 184 ASP A N 1
ATOM 1391 C CA . ASP A 1 184 ? -4.148 16.270 10.217 1.00 84.69 184 ASP A CA 1
ATOM 1392 C C . ASP A 1 184 ? -5.517 16.875 9.865 1.00 84.69 184 ASP A C 1
ATOM 1394 O O . ASP A 1 184 ? -5.824 17.998 10.262 1.00 84.69 184 ASP A O 1
ATOM 1398 N N . ASN A 1 185 ? -6.337 16.152 9.099 1.00 88.00 185 ASN A N 1
ATOM 1399 C CA . ASN A 1 185 ? -7.610 16.630 8.581 1.00 88.00 185 ASN A CA 1
ATOM 1400 C C . ASN A 1 185 ? -8.765 15.700 8.989 1.00 88.00 185 ASN A C 1
ATOM 1402 O O . ASN A 1 185 ? -8.983 15.475 10.178 1.00 88.00 185 ASN A O 1
ATOM 1406 N N . THR A 1 186 ? -9.536 15.185 8.033 1.00 90.94 186 THR A N 1
ATOM 1407 C CA . THR A 1 186 ? -10.696 14.336 8.307 1.00 90.94 186 THR A CA 1
ATOM 1408 C C . THR A 1 186 ? -10.313 12.868 8.176 1.00 90.94 186 THR A C 1
ATOM 1410 O O . THR A 1 186 ? -9.906 12.440 7.101 1.00 90.94 186 THR A O 1
ATOM 1413 N N . THR A 1 187 ? -10.497 12.088 9.238 1.00 91.31 187 THR A N 1
ATOM 1414 C CA . THR A 1 187 ? -10.414 10.625 9.229 1.00 91.31 187 THR A CA 1
ATOM 1415 C C . THR A 1 187 ? -11.810 10.027 9.385 1.00 91.31 187 THR A C 1
ATOM 1417 O O . THR A 1 187 ? -12.497 10.298 10.366 1.00 91.31 187 THR A O 1
ATOM 1420 N N . VAL A 1 188 ? -12.221 9.183 8.439 1.00 92.25 188 VAL A N 1
ATOM 1421 C CA . VAL A 1 188 ? -13.504 8.468 8.450 1.00 92.25 188 VAL A CA 1
ATOM 1422 C C . VAL A 1 188 ? -13.243 6.965 8.447 1.00 92.25 188 VAL A C 1
ATOM 1424 O O . VAL A 1 188 ? -12.633 6.445 7.514 1.00 92.25 188 VAL A O 1
ATOM 1427 N N . ILE A 1 189 ? -13.720 6.258 9.473 1.00 92.31 189 ILE A N 1
ATOM 1428 C CA . ILE A 1 189 ? -13.532 4.810 9.649 1.00 92.31 189 ILE A CA 1
ATOM 1429 C C . ILE A 1 189 ? -14.903 4.137 9.749 1.00 92.31 189 ILE A C 1
ATOM 1431 O O . ILE A 1 189 ? -15.567 4.226 10.785 1.00 92.31 189 ILE A O 1
ATOM 1435 N N . MET A 1 190 ? -15.340 3.455 8.688 1.00 94.38 190 MET A N 1
ATOM 1436 C CA . MET A 1 190 ? -16.718 2.953 8.579 1.00 94.38 190 MET A CA 1
ATOM 1437 C C . MET A 1 190 ? -16.806 1.506 8.095 1.00 94.38 190 MET A C 1
ATOM 1439 O O . MET A 1 190 ? -16.111 1.126 7.161 1.00 94.38 190 MET A O 1
ATOM 1443 N N . ASN A 1 191 ? -17.736 0.714 8.633 1.00 96.12 191 ASN A N 1
ATOM 1444 C CA . ASN A 1 191 ? -18.060 -0.625 8.109 1.00 96.12 191 ASN A CA 1
ATOM 1445 C C . ASN A 1 191 ? -16.878 -1.621 8.068 1.00 96.12 191 ASN A C 1
ATOM 1447 O O . ASN A 1 191 ? -16.834 -2.491 7.200 1.00 96.12 191 ASN A O 1
ATOM 1451 N N . ASN A 1 192 ? -15.893 -1.502 8.957 1.00 93.69 192 ASN A N 1
ATOM 1452 C CA . ASN A 1 192 ? -14.745 -2.414 9.003 1.00 93.69 192 ASN A CA 1
ATOM 1453 C C . ASN A 1 192 ? -14.968 -3.555 10.007 1.00 93.69 192 ASN A C 1
ATOM 1455 O O . ASN A 1 192 ? -15.690 -3.387 10.986 1.00 93.69 192 ASN A O 1
ATOM 1459 N N . ILE A 1 193 ? -14.299 -4.689 9.798 1.00 92.56 193 ILE A N 1
ATOM 1460 C CA . ILE A 1 193 ? -14.094 -5.738 10.804 1.00 92.56 193 ILE A CA 1
ATOM 1461 C C . ILE A 1 193 ? -12.647 -5.616 11.280 1.00 92.56 193 ILE A C 1
ATOM 1463 O O . ILE A 1 193 ? -11.734 -5.789 10.476 1.00 92.56 193 ILE A O 1
ATOM 1467 N N . ILE A 1 194 ? -12.436 -5.283 12.551 1.00 90.62 194 ILE A N 1
ATOM 1468 C CA . ILE A 1 194 ? -11.119 -4.963 13.110 1.00 90.62 194 ILE A CA 1
ATOM 1469 C C . ILE A 1 194 ? -10.854 -5.860 14.313 1.00 90.62 194 ILE A C 1
ATOM 1471 O O . ILE A 1 194 ? -11.561 -5.789 15.313 1.00 90.62 194 ILE A O 1
ATOM 1475 N N . ASP A 1 195 ? -9.818 -6.680 14.230 1.00 87.06 195 ASP A N 1
ATOM 1476 C CA . ASP A 1 195 ? -9.311 -7.444 15.360 1.00 87.06 195 ASP A CA 1
ATOM 1477 C C . ASP A 1 195 ? -8.435 -6.553 16.249 1.00 87.06 195 ASP A C 1
ATOM 1479 O O . ASP A 1 195 ? -7.483 -5.922 15.793 1.00 87.06 195 ASP A O 1
ATOM 1483 N N . GLY A 1 196 ? -8.793 -6.445 17.523 1.00 82.25 196 GLY A N 1
ATOM 1484 C CA . GLY A 1 196 ? -8.229 -5.508 18.485 1.00 82.25 196 GLY A CA 1
ATOM 1485 C C . GLY A 1 196 ? -8.761 -4.075 18.352 1.00 82.25 196 GLY A C 1
ATOM 1486 O O . GLY A 1 196 ? -9.870 -3.817 17.887 1.00 82.25 196 GLY A O 1
ATOM 1487 N N . GLY A 1 197 ? -7.984 -3.122 18.869 1.00 72.62 197 GLY A N 1
ATOM 1488 C CA . GLY A 1 197 ? -8.319 -1.697 18.845 1.00 72.62 197 GLY A CA 1
ATOM 1489 C C . GLY A 1 197 ? -7.858 -0.978 17.577 1.00 72.62 197 GLY A C 1
ATOM 1490 O O . GLY A 1 197 ? -7.215 -1.556 16.705 1.00 72.62 197 GLY A O 1
ATOM 1491 N N . GLY A 1 198 ? -8.176 0.311 17.498 1.00 70.19 198 GLY A N 1
ATOM 1492 C CA . GLY A 1 198 ? -7.524 1.232 16.575 1.00 70.19 198 GLY A CA 1
ATOM 1493 C C . GLY A 1 198 ? -6.825 2.348 17.354 1.00 70.19 198 GLY A C 1
ATOM 1494 O O . GLY A 1 198 ? -7.131 2.522 18.521 1.00 70.19 198 GLY A O 1
ATOM 1495 N N . SER A 1 199 ? -5.923 3.127 16.763 1.00 69.88 199 SER A N 1
ATOM 1496 C CA . SER A 1 199 ? -5.619 4.491 17.212 1.00 69.88 199 SER A CA 1
ATOM 1497 C C . SER A 1 199 ? -6.026 5.467 16.116 1.00 69.88 199 SER A C 1
ATOM 1499 O O . SER A 1 199 ? -5.967 5.157 14.932 1.00 69.88 199 SER A O 1
ATOM 1501 N N . GLY A 1 200 ? -6.491 6.628 16.537 1.00 64.19 200 GLY A N 1
ATOM 1502 C CA . GLY A 1 200 ? -7.055 7.682 15.712 1.00 64.19 200 GLY A CA 1
ATOM 1503 C C . GLY A 1 200 ? -7.259 8.848 16.647 1.00 64.19 200 GLY A C 1
ATOM 1504 O O . GLY A 1 200 ? -8.368 9.123 17.084 1.00 64.19 200 GLY A O 1
ATOM 1505 N N . ASN A 1 201 ? -6.148 9.410 17.087 1.00 67.56 201 ASN A N 1
ATOM 1506 C CA . ASN A 1 201 ? -6.089 10.673 17.785 1.00 67.56 201 ASN A CA 1
ATOM 1507 C C . ASN A 1 201 ? -5.395 11.615 16.811 1.00 67.56 201 ASN A C 1
ATOM 1509 O O . ASN A 1 201 ? -4.208 11.914 16.958 1.00 67.56 201 ASN A O 1
ATOM 1513 N N . GLY A 1 202 ? -6.133 12.052 15.789 1.00 70.81 202 GLY A N 1
ATOM 1514 C CA . GLY A 1 202 ? -5.631 13.121 14.943 1.00 70.81 202 GLY A CA 1
ATOM 1515 C C . GLY A 1 202 ? -5.279 14.344 15.809 1.00 70.81 202 GLY A C 1
ATOM 1516 O O . GLY A 1 202 ? -5.772 14.486 16.939 1.00 70.81 202 GLY A O 1
ATOM 1517 N N . PRO A 1 203 ? -4.402 15.237 15.329 1.00 80.38 203 PRO A N 1
ATOM 1518 C CA . PRO A 1 203 ? -4.024 16.423 16.083 1.00 80.38 203 PRO A CA 1
ATOM 1519 C C . PRO A 1 203 ? -5.250 17.294 16.405 1.00 80.38 203 PRO A C 1
ATOM 1521 O O . PRO A 1 203 ? -6.296 17.175 15.755 1.00 80.38 203 PRO A O 1
ATOM 1524 N N . PRO A 1 204 ? -5.143 18.210 17.384 1.00 81.81 204 PRO A N 1
ATOM 1525 C CA . PRO A 1 204 ? -6.201 19.172 17.670 1.00 81.81 204 PRO A CA 1
ATOM 1526 C C . PRO A 1 204 ? -6.683 19.879 16.393 1.00 81.81 204 PRO A C 1
ATOM 1528 O O . PRO A 1 204 ? -5.888 20.491 15.685 1.00 81.81 204 PRO A O 1
ATOM 1531 N N . GLY A 1 205 ? -7.987 19.798 16.115 1.00 83.44 205 GLY A N 1
ATOM 1532 C CA . GLY A 1 205 ? -8.604 20.361 14.907 1.00 83.44 205 GLY A CA 1
ATOM 1533 C C . GLY A 1 205 ? -8.872 19.353 13.785 1.00 83.44 205 GLY A C 1
ATOM 1534 O O . GLY A 1 205 ? -9.613 19.683 12.861 1.00 83.44 205 GLY A O 1
ATOM 1535 N N . SER A 1 206 ? -8.344 18.130 13.880 1.00 88.81 206 SER A N 1
ATOM 1536 C CA . SER A 1 206 ? -8.760 17.020 13.017 1.00 88.81 206 SER A CA 1
ATOM 1537 C C . SER A 1 206 ? -10.197 16.583 13.327 1.00 88.81 206 SER A C 1
ATOM 1539 O O . SER A 1 206 ? -10.687 16.725 14.452 1.00 88.81 206 SER A O 1
ATOM 1541 N N . THR A 1 207 ? -10.886 16.061 12.313 1.00 89.75 207 THR A N 1
ATOM 1542 C CA . THR A 1 207 ? -12.217 15.460 12.464 1.00 89.75 207 THR A CA 1
ATOM 1543 C C . THR A 1 207 ? -12.078 13.951 12.400 1.00 89.75 207 THR A C 1
ATOM 1545 O O . THR A 1 207 ? -11.445 13.429 11.487 1.00 89.75 207 THR A O 1
ATOM 1548 N N . LEU A 1 208 ? -12.679 13.2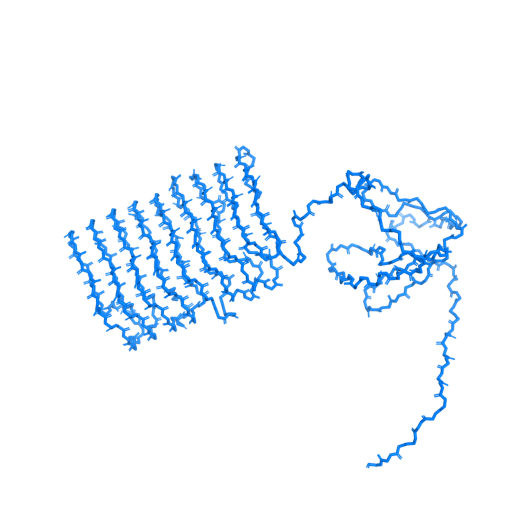47 13.355 1.00 90.69 208 LEU A N 1
ATOM 1549 C CA . LEU A 1 208 ? -12.681 11.793 13.397 1.00 90.69 208 LEU A CA 1
ATOM 1550 C C . LEU A 1 208 ? -14.116 11.280 13.427 1.00 90.69 208 LEU A C 1
ATOM 1552 O O . LEU A 1 208 ? -14.828 11.470 14.411 1.00 90.69 208 LEU A O 1
ATOM 1556 N N . GLU A 1 209 ? -14.513 10.593 12.364 1.00 91.19 209 GLU A N 1
ATOM 1557 C CA . GLU A 1 209 ? -15.818 9.953 12.246 1.00 91.19 209 GLU A CA 1
ATOM 1558 C C . GLU A 1 209 ? -15.656 8.436 12.274 1.00 91.19 209 GLU A C 1
ATOM 1560 O O . GLU A 1 209 ? -14.850 7.859 11.539 1.00 91.19 209 GLU A O 1
ATOM 1565 N N . LYS A 1 210 ? -16.435 7.776 13.133 1.00 89.19 210 LYS A N 1
ATOM 1566 C CA . LYS A 1 210 ? -16.454 6.317 13.256 1.00 89.19 210 LYS A CA 1
ATOM 1567 C C . LYS A 1 210 ? -17.893 5.833 13.289 1.00 89.19 210 LYS A C 1
ATOM 1569 O O . LYS A 1 210 ? -18.723 6.414 13.982 1.00 89.19 210 LYS A O 1
ATOM 1574 N N . GLY A 1 211 ? -18.175 4.728 12.614 1.00 89.50 211 GLY A N 1
ATOM 1575 C CA . GLY A 1 211 ? -19.517 4.159 12.605 1.00 89.50 211 GLY A CA 1
ATOM 1576 C C . GLY A 1 211 ? -19.564 2.779 11.971 1.00 89.50 211 GLY A C 1
ATOM 1577 O O . GLY A 1 211 ? -18.798 2.465 11.064 1.00 89.50 211 GLY A O 1
ATOM 1578 N N . TYR A 1 212 ? -20.476 1.942 12.462 1.00 94.19 212 TYR A N 1
ATOM 1579 C CA . TYR A 1 212 ? -20.782 0.633 11.872 1.00 94.19 212 TYR A CA 1
ATOM 1580 C C . TYR A 1 212 ? -19.581 -0.332 11.759 1.00 94.19 212 TYR A C 1
ATOM 1582 O O . TYR A 1 212 ? -19.583 -1.223 10.917 1.00 94.19 212 TYR A O 1
ATOM 1590 N N . ASN A 1 213 ? -18.547 -0.173 12.592 1.00 90.75 213 ASN A N 1
ATOM 1591 C CA . ASN A 1 213 ? -17.415 -1.103 12.642 1.00 90.75 213 ASN A CA 1
ATOM 1592 C C . ASN A 1 213 ? -17.707 -2.255 13.616 1.00 90.75 213 ASN A C 1
ATOM 1594 O O . ASN A 1 213 ? -18.298 -2.046 14.675 1.00 90.75 213 ASN A O 1
ATOM 1598 N N . ILE A 1 214 ? -17.246 -3.454 13.275 1.00 91.12 214 ILE A N 1
ATOM 1599 C CA . ILE A 1 214 ? -17.236 -4.632 14.139 1.00 91.12 214 ILE A CA 1
ATOM 1600 C C . ILE A 1 214 ? -15.823 -4.773 14.701 1.00 91.12 214 ILE A C 1
ATOM 1602 O O . ILE A 1 214 ? -14.877 -4.949 13.939 1.00 91.12 214 ILE A O 1
ATOM 1606 N N . TYR A 1 215 ? -15.679 -4.731 16.023 1.00 89.12 215 TYR A N 1
ATOM 1607 C CA . TYR A 1 215 ? -14.401 -4.978 16.692 1.00 89.12 215 TYR A CA 1
ATOM 1608 C C . TYR A 1 215 ? -14.392 -6.387 17.284 1.00 89.12 215 TYR A C 1
ATOM 1610 O O . TYR A 1 215 ? -15.304 -6.749 18.030 1.00 89.12 215 TYR A O 1
ATOM 1618 N N . THR A 1 216 ? -13.380 -7.183 16.955 1.00 86.94 216 THR A N 1
ATOM 1619 C CA . THR A 1 216 ? -13.152 -8.515 17.529 1.00 86.94 216 THR A CA 1
ATOM 1620 C C . THR A 1 216 ? -11.952 -8.479 18.477 1.00 86.94 216 THR A C 1
ATOM 1622 O O . THR A 1 216 ? -11.131 -7.576 18.396 1.00 86.94 216 THR A O 1
ATOM 1625 N N . GLY A 1 217 ? -11.846 -9.421 19.419 1.00 78.75 217 GLY A N 1
ATOM 1626 C CA . GLY A 1 217 ? -10.746 -9.438 20.396 1.00 78.75 217 GLY A CA 1
ATOM 1627 C C . GLY A 1 217 ? -10.844 -8.358 21.488 1.00 78.75 217 GLY A C 1
ATOM 1628 O O . GLY A 1 217 ? -11.820 -7.613 21.571 1.00 78.75 217 GLY A O 1
ATOM 1629 N N . ILE A 1 218 ? -9.842 -8.296 22.378 1.00 65.88 218 ILE A N 1
ATOM 1630 C CA . ILE A 1 218 ? -9.765 -7.255 23.419 1.00 65.88 218 ILE A CA 1
ATOM 1631 C C . ILE A 1 218 ? -9.276 -5.968 22.755 1.00 65.88 218 ILE A C 1
ATOM 1633 O O . ILE A 1 218 ? -8.078 -5.736 22.596 1.00 65.88 218 ILE A O 1
ATOM 1637 N N . ALA A 1 219 ? -10.221 -5.132 22.349 1.00 62.25 219 ALA A N 1
ATOM 1638 C CA . ALA A 1 219 ? -9.946 -3.812 21.821 1.00 62.25 219 ALA A CA 1
ATOM 1639 C C . ALA A 1 219 ? -9.866 -2.810 22.978 1.00 62.25 219 ALA A C 1
ATOM 1641 O O . ALA A 1 219 ? -10.853 -2.560 23.662 1.00 62.25 219 ALA A O 1
ATOM 1642 N N . TRP A 1 220 ? -8.719 -2.155 23.158 1.00 63.16 220 TRP A N 1
ATOM 1643 C CA . TRP A 1 220 ? -8.574 -1.032 24.101 1.00 63.16 220 TRP A CA 1
ATOM 1644 C C . TRP A 1 220 ? -9.411 0.206 23.707 1.00 63.16 220 TRP A C 1
ATOM 1646 O O . TRP A 1 220 ? -9.445 1.191 24.437 1.00 63.16 220 TRP A O 1
ATOM 1656 N N . TRP A 1 221 ? -10.080 0.137 22.549 1.00 61.66 221 TRP A N 1
ATOM 1657 C CA . TRP A 1 221 ? -10.973 1.137 21.958 1.00 61.66 221 TRP A CA 1
ATOM 1658 C C . TRP A 1 221 ? -12.463 0.867 22.151 1.00 61.66 221 TRP A C 1
ATOM 1660 O O . TRP A 1 221 ? -13.292 1.646 21.683 1.00 61.66 221 TRP A O 1
ATOM 1670 N N . GLN A 1 222 ? -12.816 -0.209 22.849 1.00 57.34 222 GLN A N 1
ATOM 1671 C CA . GLN A 1 222 ? -14.143 -0.304 23.433 1.00 57.34 222 GLN A CA 1
ATOM 1672 C C . GLN A 1 222 ? -14.165 0.697 24.590 1.00 57.34 222 GLN A C 1
ATOM 1674 O O . GLN A 1 222 ? -13.631 0.419 25.663 1.00 57.34 222 GLN A O 1
ATOM 1679 N N . GLU A 1 223 ? -14.714 1.896 24.360 1.00 54.81 223 GLU A N 1
ATOM 1680 C CA . GLU A 1 223 ? -15.142 2.733 25.482 1.00 54.81 223 GLU A CA 1
ATOM 1681 C C . GLU A 1 223 ? -15.997 1.863 26.403 1.00 54.81 223 GLU A C 1
ATOM 1683 O O . GLU A 1 223 ? -16.686 0.956 25.923 1.00 54.81 223 GLU A O 1
ATOM 1688 N N . ASN A 1 224 ? -15.900 2.093 27.716 1.00 48.09 224 ASN A N 1
ATOM 1689 C CA . ASN A 1 224 ? -16.753 1.416 28.682 1.00 48.09 224 ASN A CA 1
ATOM 1690 C C . ASN A 1 224 ? -18.191 1.580 28.197 1.00 48.09 224 ASN A C 1
ATOM 1692 O O . ASN A 1 224 ? -18.748 2.671 28.301 1.00 48.09 224 ASN A O 1
ATOM 1696 N N . PHE A 1 225 ? -18.755 0.517 27.624 1.00 50.28 225 PHE A N 1
ATOM 1697 C CA . PHE A 1 225 ? -20.168 0.477 27.318 1.00 50.28 225 PHE A CA 1
ATOM 1698 C C . PHE A 1 225 ? -20.863 0.823 28.625 1.00 50.28 225 PHE A C 1
ATOM 1700 O O . PHE A 1 225 ? -20.607 0.171 29.645 1.00 50.28 225 PHE A O 1
ATOM 1707 N N . ASP A 1 226 ? -21.678 1.874 28.615 1.00 47.62 226 ASP A N 1
ATOM 1708 C CA . ASP A 1 226 ? -22.560 2.125 29.735 1.00 47.62 226 ASP A CA 1
ATOM 1709 C C . ASP A 1 226 ? -23.569 0.977 29.745 1.00 47.62 226 ASP A C 1
ATOM 1711 O O . ASP A 1 226 ? -24.566 0.965 29.025 1.00 47.62 226 ASP A O 1
ATOM 1715 N N . LEU A 1 227 ? -23.238 -0.065 30.510 1.00 51.19 227 LEU A N 1
ATOM 1716 C CA . LEU A 1 227 ? -24.048 -1.269 30.622 1.00 51.19 227 LEU A CA 1
ATOM 1717 C C . LEU A 1 227 ? -25.449 -0.950 31.152 1.00 51.19 227 LEU A C 1
ATOM 1719 O O . LEU A 1 227 ? -26.311 -1.815 31.046 1.00 51.19 227 LEU A O 1
ATOM 1723 N N . THR A 1 228 ? -25.693 0.257 31.683 1.00 50.34 228 THR A N 1
ATOM 1724 C CA . THR A 1 228 ? -27.012 0.678 32.166 1.00 50.34 228 THR A CA 1
ATOM 1725 C C . THR A 1 228 ? -28.076 0.722 31.066 1.00 50.34 228 THR A C 1
ATOM 1727 O O . THR A 1 228 ? -29.234 0.461 31.376 1.00 50.34 228 THR A O 1
ATOM 1730 N N . GLU A 1 229 ? -27.718 0.922 29.791 1.00 48.25 229 GLU A N 1
ATOM 1731 C CA . GLU A 1 229 ? -28.692 0.908 28.682 1.00 48.25 229 GLU A CA 1
ATOM 1732 C C . GLU A 1 229 ? -29.084 -0.503 28.202 1.00 48.25 229 GLU A C 1
ATOM 1734 O O . GLU A 1 229 ? -30.099 -0.659 27.529 1.00 48.25 229 GLU A O 1
ATOM 1739 N N . ILE A 1 230 ? -28.327 -1.552 28.554 1.00 49.75 230 ILE A N 1
ATOM 1740 C CA . ILE A 1 230 ? -28.609 -2.938 28.117 1.00 49.75 230 ILE A CA 1
ATOM 1741 C C . ILE A 1 230 ? -29.371 -3.739 29.192 1.00 49.75 230 ILE A C 1
ATOM 1743 O O . ILE A 1 230 ? -29.913 -4.809 28.907 1.00 49.75 230 ILE A O 1
ATOM 1747 N N . VAL A 1 231 ? -29.468 -3.235 30.428 1.00 46.41 231 VAL A N 1
ATOM 1748 C CA . VAL A 1 231 ? -30.097 -3.988 31.533 1.00 46.41 231 VAL A CA 1
ATOM 1749 C C . VAL A 1 231 ? -31.616 -4.136 31.372 1.00 46.41 231 VAL A C 1
ATOM 1751 O O . VAL A 1 231 ? -32.180 -5.075 31.929 1.00 46.41 231 VAL A O 1
ATOM 1754 N N . ASP A 1 232 ? -32.279 -3.294 30.577 1.00 45.03 232 ASP A N 1
ATOM 1755 C CA . ASP A 1 232 ? -33.745 -3.335 30.469 1.00 45.03 232 ASP A CA 1
ATOM 1756 C C . ASP A 1 232 ? -34.287 -4.407 29.502 1.00 45.03 232 ASP A C 1
ATOM 1758 O O . ASP A 1 232 ? -35.465 -4.747 29.598 1.00 45.03 232 ASP A O 1
ATOM 1762 N N . ASP A 1 233 ? -33.453 -5.013 28.644 1.00 41.66 233 ASP A N 1
ATOM 1763 C CA . ASP A 1 233 ? -33.918 -5.976 27.621 1.00 41.66 233 ASP A CA 1
ATOM 1764 C C . ASP A 1 233 ? -33.239 -7.360 27.669 1.00 41.66 233 ASP A C 1
ATOM 1766 O O . ASP A 1 233 ? -33.513 -8.229 26.836 1.00 41.66 233 ASP A O 1
ATOM 1770 N N . PHE A 1 234 ? -32.384 -7.627 28.666 1.00 38.25 234 PHE A N 1
ATOM 1771 C CA . PHE A 1 234 ? -31.712 -8.925 28.812 1.00 38.25 234 PHE A CA 1
ATOM 1772 C C . PHE A 1 234 ? -32.013 -9.609 30.152 1.00 38.25 234 PHE A C 1
ATOM 1774 O O . PHE A 1 234 ? -31.152 -9.776 31.016 1.00 38.25 234 PHE A O 1
ATOM 1781 N N . SER A 1 235 ? -33.253 -10.075 30.327 1.00 35.53 235 SER A N 1
ATOM 1782 C CA . SER A 1 235 ? -33.587 -10.987 31.423 1.00 35.53 235 SER A CA 1
ATOM 1783 C C . SER A 1 235 ? -33.148 -12.420 31.085 1.00 35.53 235 SER A C 1
ATOM 1785 O O . SER A 1 235 ? -33.878 -13.163 30.426 1.00 35.53 235 SER A O 1
ATOM 1787 N N . ILE A 1 236 ? -31.980 -12.858 31.570 1.00 40.81 236 ILE A N 1
ATOM 1788 C CA . ILE A 1 236 ? -31.698 -14.296 31.696 1.00 40.81 236 ILE A CA 1
ATOM 1789 C C . ILE A 1 236 ? -32.360 -14.783 32.986 1.00 40.81 236 ILE A C 1
ATOM 1791 O O . ILE A 1 236 ? -31.805 -14.667 34.078 1.00 40.81 236 ILE A O 1
ATOM 1795 N N . SER A 1 237 ? -33.543 -15.380 32.871 1.00 38.28 237 SER A N 1
ATOM 1796 C CA . SER A 1 237 ? -34.098 -16.206 33.942 1.00 38.28 237 SER A CA 1
ATOM 1797 C C . SER A 1 237 ? -33.425 -17.584 33.910 1.00 38.28 237 SER A C 1
ATOM 1799 O O . SER A 1 237 ? -33.945 -18.522 33.304 1.00 38.28 237 SER A O 1
ATOM 1801 N N . SER A 1 238 ? -32.253 -17.718 34.535 1.00 36.75 238 SER A N 1
ATOM 1802 C CA . SER A 1 238 ? -31.685 -19.036 34.853 1.00 36.75 238 SER A CA 1
ATOM 1803 C C . SER A 1 238 ? -32.038 -19.403 36.299 1.00 36.75 238 SER A C 1
ATOM 1805 O O . SER A 1 238 ? -31.689 -18.645 37.204 1.00 36.75 238 SER A O 1
ATOM 1807 N N . PRO A 1 239 ? -32.667 -20.562 36.567 1.00 38.97 239 PRO A N 1
ATOM 1808 C CA . PRO A 1 239 ? -32.918 -21.035 37.930 1.00 38.97 239 PRO A CA 1
ATOM 1809 C C . PRO A 1 239 ? -31.658 -21.517 38.667 1.00 38.97 239 PRO A C 1
ATOM 1811 O O . PRO A 1 239 ? -31.756 -21.938 39.817 1.00 38.97 239 PRO A O 1
ATOM 1814 N N . VAL A 1 240 ? -30.483 -21.523 38.026 1.00 48.84 240 VAL A N 1
ATOM 1815 C CA . VAL A 1 240 ? -29.255 -22.089 38.600 1.00 48.84 240 VAL A CA 1
ATOM 1816 C C . VAL A 1 240 ? -28.070 -21.184 38.268 1.00 48.84 240 VAL A C 1
ATOM 1818 O O . VAL A 1 240 ? -27.848 -20.838 37.106 1.00 48.84 240 VAL A O 1
ATOM 1821 N N . GLY A 1 241 ? -27.344 -20.766 39.309 1.00 41.66 241 GLY A N 1
ATOM 1822 C CA . GLY A 1 241 ? -26.250 -19.800 39.239 1.00 41.66 241 GLY A CA 1
ATOM 1823 C C . GLY A 1 241 ? -25.155 -20.210 38.257 1.00 41.66 241 GLY A C 1
ATOM 1824 O O . GLY A 1 241 ? -24.479 -21.219 38.448 1.00 41.66 241 GLY A O 1
ATOM 1825 N N . VAL A 1 242 ? -24.968 -19.398 37.219 1.00 33.97 242 VAL A N 1
ATOM 1826 C CA . VAL A 1 242 ? -23.842 -19.512 36.292 1.00 33.97 242 VAL A CA 1
ATOM 1827 C C . VAL A 1 242 ? -22.750 -18.560 36.770 1.00 33.97 242 VAL A C 1
ATOM 1829 O O . VAL A 1 242 ? -22.922 -17.345 36.768 1.00 33.97 242 VAL A O 1
ATOM 1832 N N . ASN A 1 243 ? -21.626 -19.132 37.198 1.00 33.41 243 ASN A N 1
ATOM 1833 C CA . ASN A 1 243 ? -20.390 -18.411 37.490 1.00 33.41 243 ASN A CA 1
ATOM 1834 C C . ASN A 1 243 ? -19.701 -18.076 36.159 1.00 33.41 243 ASN A C 1
ATOM 1836 O O . ASN A 1 243 ? -19.246 -18.982 35.461 1.00 33.41 243 ASN A O 1
ATOM 1840 N N . MET A 1 244 ? -19.598 -16.795 35.801 1.00 28.09 244 MET A N 1
ATOM 1841 C CA . MET A 1 244 ? -18.730 -16.363 34.704 1.00 28.09 244 MET A CA 1
ATOM 1842 C C . MET A 1 244 ? -17.332 -16.066 35.258 1.00 28.09 244 MET A C 1
ATOM 1844 O O . MET A 1 244 ? -17.097 -15.013 35.841 1.00 28.09 244 MET A O 1
ATOM 1848 N N . GLN A 1 245 ? -16.393 -16.998 35.081 1.00 30.88 245 GLN A N 1
ATOM 1849 C CA . GLN A 1 245 ? -14.965 -16.732 35.271 1.00 30.88 245 GLN A CA 1
ATOM 1850 C C . GLN A 1 245 ? -14.385 -16.175 33.966 1.00 30.88 245 GLN A C 1
ATOM 1852 O O . GLN A 1 245 ? -14.113 -16.921 33.028 1.00 30.88 245 GLN A O 1
ATOM 1857 N N . GLY A 1 246 ? -14.214 -14.855 33.893 1.00 32.53 246 GLY A N 1
ATOM 1858 C CA . GLY A 1 246 ? -13.411 -14.205 32.857 1.00 32.53 246 GLY A CA 1
ATOM 1859 C C . GLY A 1 246 ? -11.962 -14.067 33.324 1.00 32.53 246 GLY A C 1
ATOM 1860 O O . GLY A 1 246 ? -11.709 -13.510 34.389 1.00 32.53 246 GLY A O 1
ATOM 1861 N N . VAL A 1 247 ? -11.001 -14.571 32.547 1.00 32.00 247 VAL A N 1
ATOM 1862 C CA . VAL A 1 247 ? -9.566 -14.405 32.827 1.0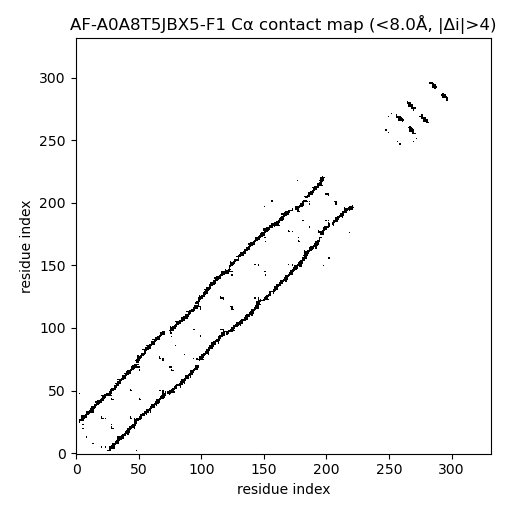0 32.00 247 VAL A CA 1
ATOM 1863 C C . VAL A 1 247 ? -9.090 -13.095 32.200 1.00 32.00 247 VAL A C 1
ATOM 1865 O O . VAL A 1 247 ? -8.889 -13.020 30.990 1.00 32.00 247 VAL A O 1
ATOM 1868 N N . PHE A 1 248 ? -8.878 -12.062 33.016 1.00 36.75 248 PHE A N 1
ATOM 1869 C CA . PHE A 1 248 ? -8.289 -10.791 32.576 1.00 36.75 248 PHE A CA 1
ATOM 1870 C C . PHE A 1 248 ? -6.780 -10.773 32.863 1.00 36.75 248 PHE A C 1
ATOM 1872 O O . PHE A 1 248 ? -6.364 -10.928 34.012 1.00 36.75 248 PHE A O 1
ATOM 1879 N N . ARG A 1 249 ? -5.936 -10.570 31.842 1.00 33.25 249 ARG A N 1
ATOM 1880 C CA . ARG A 1 249 ? -4.490 -10.341 32.037 1.00 33.25 249 ARG A CA 1
ATOM 1881 C C . ARG A 1 249 ? -4.222 -8.856 32.294 1.00 33.25 249 ARG A C 1
ATOM 1883 O O . ARG A 1 249 ? -4.694 -8.012 31.540 1.00 33.25 249 ARG A O 1
ATOM 1890 N N . ASN A 1 250 ? -3.436 -8.544 33.326 1.00 37.91 250 ASN A N 1
ATOM 1891 C CA . ASN A 1 250 ? -2.973 -7.178 33.595 1.00 37.91 250 ASN A CA 1
ATOM 1892 C C . ASN A 1 250 ? -1.783 -6.800 32.702 1.00 37.91 250 ASN A C 1
ATOM 1894 O O . ASN A 1 250 ? -0.873 -7.601 32.485 1.00 37.91 250 ASN A O 1
ATOM 1898 N N . HIS A 1 251 ? -1.779 -5.547 32.244 1.00 40.34 251 HIS A N 1
ATOM 1899 C CA . HIS A 1 251 ? -0.674 -4.910 31.532 1.00 40.34 251 HIS A CA 1
ATOM 1900 C C . HIS A 1 251 ? 0.195 -4.101 32.523 1.00 40.34 251 HIS A C 1
ATOM 1902 O O . HIS A 1 251 ? -0.362 -3.337 33.312 1.00 40.34 251 HIS A O 1
ATOM 1908 N N . PRO A 1 252 ? 1.539 -4.191 32.481 1.00 38.28 252 PRO A N 1
ATOM 1909 C CA . PRO A 1 252 ? 2.438 -3.639 33.509 1.00 38.28 252 PRO A CA 1
ATOM 1910 C C . PRO A 1 252 ? 2.482 -2.101 33.617 1.00 38.28 252 PRO A C 1
ATOM 1912 O O . PRO A 1 252 ? 3.063 -1.577 34.563 1.00 38.28 252 PRO A O 1
ATOM 1915 N N . ALA A 1 253 ? 1.877 -1.366 32.679 1.00 43.00 253 ALA A N 1
ATOM 1916 C CA . ALA A 1 253 ? 1.840 0.104 32.693 1.00 43.00 253 ALA A CA 1
ATOM 1917 C C . ALA A 1 253 ? 0.727 0.711 33.573 1.00 43.00 253 ALA A C 1
ATOM 1919 O O . ALA A 1 253 ? 0.703 1.923 33.776 1.00 43.00 253 ALA A O 1
ATOM 1920 N N . TYR A 1 254 ? -0.195 -0.103 34.090 1.00 42.28 254 TYR A N 1
ATOM 1921 C CA . TYR A 1 254 ? -1.329 0.359 34.887 1.00 42.28 254 TYR A CA 1
ATOM 1922 C C . TYR A 1 254 ? -1.282 -0.333 36.252 1.00 42.28 254 TYR A C 1
ATOM 1924 O O . TYR A 1 254 ? -1.048 -1.537 36.320 1.00 42.28 254 TYR A O 1
ATOM 1932 N N . GLY A 1 255 ? -1.447 0.429 37.338 1.00 43.75 255 GLY A N 1
ATOM 1933 C CA . GLY A 1 255 ? -1.420 -0.093 38.711 1.00 43.75 255 GLY A CA 1
ATOM 1934 C C . GLY A 1 255 ? -2.433 -1.225 38.967 1.00 43.75 255 GLY A C 1
ATOM 1935 O O . GLY A 1 255 ? -3.243 -1.546 38.094 1.00 43.75 255 GLY A O 1
ATOM 1936 N N . PRO A 1 256 ? -2.402 -1.849 40.159 1.00 45.72 256 PRO A N 1
ATOM 1937 C CA . PRO A 1 256 ? -3.208 -3.032 40.454 1.00 45.72 256 PRO A CA 1
ATOM 1938 C C . PRO A 1 256 ? -4.702 -2.762 40.235 1.00 45.72 256 PRO A C 1
ATOM 1940 O O . PRO A 1 256 ? -5.269 -1.829 40.801 1.00 45.72 256 PRO A O 1
ATOM 1943 N N . ARG A 1 257 ? -5.336 -3.599 39.406 1.00 50.84 257 ARG A N 1
ATOM 1944 C CA . ARG A 1 257 ? -6.784 -3.599 39.155 1.00 50.84 257 ARG A CA 1
ATOM 1945 C C . ARG A 1 257 ? -7.456 -4.762 39.884 1.00 50.84 257 ARG A C 1
ATOM 1947 O O . ARG A 1 257 ? -6.843 -5.814 40.079 1.00 50.84 257 ARG A O 1
ATOM 1954 N N . VAL A 1 258 ? -8.719 -4.567 40.265 1.00 49.88 258 VAL A N 1
ATOM 1955 C CA . VAL A 1 258 ? -9.576 -5.618 40.835 1.00 49.88 258 VAL A CA 1
ATOM 1956 C C . VAL A 1 258 ? -9.797 -6.693 39.771 1.00 49.88 258 VAL A C 1
ATOM 1958 O O . VAL A 1 258 ? -10.254 -6.387 38.673 1.00 49.88 258 VAL A O 1
ATOM 1961 N N . HIS A 1 259 ? -9.444 -7.940 40.080 1.00 52.75 259 HIS A N 1
ATOM 1962 C CA . HIS A 1 259 ? -9.523 -9.058 39.137 1.00 52.75 259 HIS A CA 1
ATOM 1963 C C . HIS A 1 259 ? -10.886 -9.760 39.186 1.00 52.75 259 HIS A C 1
ATOM 1965 O O . HIS A 1 259 ? -11.417 -10.161 38.156 1.00 52.75 259 HIS A O 1
ATOM 1971 N N . SER A 1 260 ? -11.462 -9.904 40.382 1.00 49.25 260 SER A N 1
ATOM 1972 C CA . SER A 1 260 ? -12.827 -10.399 40.576 1.00 49.25 260 SER A CA 1
ATOM 1973 C C . SER A 1 260 ? -13.364 -9.987 41.945 1.00 49.25 260 SER A C 1
ATOM 1975 O O . SER A 1 260 ? -12.586 -9.771 42.882 1.00 49.25 260 SER A O 1
ATOM 1977 N N . VAL A 1 261 ? -14.691 -9.885 42.045 1.00 47.59 261 VAL A N 1
ATOM 1978 C CA . VAL A 1 261 ? -15.418 -9.736 43.309 1.00 47.59 261 VAL A CA 1
ATOM 1979 C C . VAL A 1 261 ? -16.347 -10.936 43.449 1.00 47.59 261 VAL A C 1
ATOM 1981 O O . VAL A 1 261 ? -17.144 -11.207 42.551 1.00 47.59 261 VAL A O 1
ATOM 1984 N N . SER A 1 262 ? -16.217 -11.693 44.536 1.00 50.00 262 SER A N 1
ATOM 1985 C CA . SER A 1 262 ? -17.084 -12.843 44.784 1.00 50.00 262 SER A CA 1
ATOM 1986 C C . SER A 1 262 ? -18.496 -12.391 45.196 1.00 50.00 262 SER A C 1
ATOM 1988 O O . SER A 1 262 ? -18.658 -11.308 45.768 1.00 50.00 262 SER A O 1
ATOM 1990 N N . PRO A 1 263 ? -19.522 -13.246 45.025 1.00 40.59 263 PRO A N 1
ATOM 1991 C CA . PRO A 1 263 ? -20.869 -12.988 45.543 1.00 40.59 263 PRO A CA 1
ATOM 1992 C C . PRO A 1 263 ? -20.933 -12.795 47.068 1.00 40.59 263 PRO A C 1
ATOM 1994 O O . PRO A 1 263 ? -21.932 -12.303 47.581 1.00 40.59 263 PRO A O 1
ATOM 1997 N N . THR A 1 264 ? -19.885 -13.189 47.800 1.00 55.16 264 THR A N 1
ATOM 1998 C CA . THR A 1 264 ? -19.779 -13.043 49.258 1.00 55.16 264 THR A CA 1
ATOM 1999 C C . THR A 1 264 ? -19.016 -11.786 49.685 1.00 55.16 264 THR A C 1
ATOM 2001 O O . THR A 1 264 ? -18.738 -11.635 50.871 1.00 55.16 264 THR A O 1
ATOM 2004 N N . GLY A 1 265 ? -18.665 -10.893 48.750 1.00 50.00 265 GLY A N 1
ATOM 2005 C CA . GLY A 1 265 ? -17.942 -9.657 49.056 1.00 50.00 265 GLY A CA 1
ATOM 2006 C C . GLY A 1 265 ? -16.444 -9.868 49.285 1.00 50.00 265 GLY A C 1
ATOM 2007 O O . GLY A 1 265 ? -15.854 -9.246 50.157 1.00 50.00 265 GLY A O 1
ATOM 2008 N N . GLU A 1 266 ? -15.799 -10.763 48.541 1.00 53.88 266 GLU A N 1
ATOM 2009 C CA . GLU A 1 266 ? -14.335 -10.882 48.558 1.00 53.88 266 GLU A CA 1
ATOM 2010 C C . GLU A 1 266 ? -13.760 -10.263 47.290 1.00 53.88 266 GLU A C 1
ATOM 2012 O O . GLU A 1 266 ? -14.214 -10.593 46.197 1.00 53.88 266 GLU A O 1
ATOM 2017 N N . ALA A 1 267 ? -12.756 -9.395 47.417 1.00 56.44 267 ALA A N 1
ATOM 2018 C CA . ALA A 1 267 ? -12.058 -8.819 46.272 1.00 56.44 267 ALA A CA 1
ATOM 2019 C C . ALA A 1 267 ? -10.665 -9.443 46.130 1.00 56.44 267 ALA A C 1
ATOM 2021 O O . ALA A 1 267 ? -9.910 -9.548 47.103 1.00 56.44 267 ALA A O 1
ATOM 2022 N N . TYR A 1 268 ? -10.320 -9.834 44.903 1.00 55.03 268 TYR A N 1
ATOM 2023 C CA . TYR A 1 268 ? -9.015 -10.402 44.567 1.00 55.03 268 TYR A CA 1
ATOM 2024 C C . TYR A 1 268 ? -8.209 -9.399 43.742 1.00 55.03 268 TYR A C 1
ATOM 2026 O O . TYR A 1 268 ? -8.648 -8.961 42.674 1.00 55.03 268 TYR A O 1
ATOM 2034 N N . PHE A 1 269 ? -7.016 -9.056 44.226 1.00 64.94 269 PHE A N 1
ATOM 2035 C CA . PHE A 1 269 ? -6.087 -8.160 43.538 1.00 64.94 269 PHE A CA 1
ATOM 2036 C C . PHE A 1 269 ? -4.889 -8.952 43.022 1.00 64.94 269 PHE A C 1
ATOM 2038 O O . PHE A 1 269 ? -4.300 -9.741 43.764 1.00 64.94 269 PHE A O 1
ATOM 2045 N N . LEU A 1 270 ? -4.521 -8.717 41.761 1.00 48.12 270 LEU A N 1
ATOM 2046 C CA . LEU A 1 270 ? -3.301 -9.266 41.181 1.00 48.12 270 LEU A CA 1
ATOM 2047 C C . LEU A 1 270 ? -2.140 -8.310 41.465 1.00 48.12 270 LEU A C 1
ATOM 2049 O O . LEU A 1 270 ? -2.165 -7.156 41.026 1.00 48.12 270 LEU A O 1
ATOM 2053 N N . ILE A 1 271 ? -1.122 -8.799 42.167 1.00 48.47 271 ILE A N 1
ATOM 2054 C CA . ILE A 1 271 ? 0.127 -8.067 42.384 1.00 48.47 271 ILE A CA 1
ATOM 2055 C C . ILE A 1 271 ? 1.160 -8.586 41.373 1.00 48.47 271 ILE A C 1
ATOM 2057 O O . ILE A 1 271 ? 1.161 -9.765 41.014 1.00 48.47 271 ILE A O 1
ATOM 2061 N N . ASN A 1 272 ? 2.010 -7.691 40.858 1.00 43.38 272 ASN A N 1
ATOM 2062 C CA . ASN A 1 272 ? 3.079 -8.037 39.915 1.00 43.38 272 ASN A CA 1
ATOM 2063 C C . ASN A 1 272 ? 3.866 -9.262 40.408 1.00 43.38 272 ASN A C 1
ATOM 2065 O O . ASN A 1 272 ? 4.493 -9.200 41.461 1.00 43.38 272 ASN A O 1
ATOM 2069 N N . GLY A 1 273 ? 3.830 -10.354 39.637 1.00 46.12 273 GLY A N 1
ATOM 2070 C CA . GLY A 1 273 ? 4.457 -11.633 39.996 1.00 46.12 273 GLY A CA 1
ATOM 2071 C C . GLY A 1 273 ? 3.531 -12.851 39.928 1.00 46.12 273 GLY A C 1
ATOM 2072 O O . GLY A 1 273 ? 4.030 -13.968 39.944 1.00 46.12 273 GLY A O 1
ATOM 2073 N N . GLY A 1 274 ? 2.215 -12.657 39.777 1.00 43.59 274 GLY A N 1
ATOM 2074 C CA . GLY A 1 274 ? 1.245 -13.760 39.669 1.00 43.59 274 GLY A CA 1
ATOM 2075 C C . GLY A 1 274 ? 0.615 -14.182 41.000 1.00 43.59 274 GLY A C 1
ATOM 2076 O O . GLY A 1 274 ? -0.226 -15.077 41.011 1.00 43.59 274 GLY A O 1
ATOM 2077 N N . ASP A 1 275 ? 0.967 -13.508 42.095 1.00 43.97 275 ASP A N 1
ATOM 2078 C CA . ASP A 1 275 ? 0.367 -13.736 43.405 1.00 43.97 275 ASP A CA 1
ATOM 2079 C C . ASP A 1 275 ? -0.947 -12.955 43.559 1.00 43.97 275 ASP A C 1
ATOM 2081 O O . ASP A 1 275 ? -1.058 -11.775 43.196 1.00 43.97 275 ASP A O 1
ATOM 2085 N N . TYR A 1 276 ? -1.948 -13.620 44.137 1.00 45.66 276 TYR A N 1
ATOM 2086 C CA . TYR A 1 276 ? -3.245 -13.030 44.459 1.00 45.66 276 TYR A CA 1
ATOM 2087 C C . TYR A 1 276 ? -3.296 -12.655 45.937 1.00 45.66 276 TYR A C 1
ATOM 2089 O O . TYR A 1 276 ? -3.036 -13.486 46.807 1.00 45.66 276 TYR A O 1
ATOM 2097 N N . THR A 1 277 ? -3.689 -11.416 46.234 1.00 52.25 277 THR A N 1
ATOM 2098 C CA . THR A 1 277 ? -4.015 -11.011 47.610 1.00 52.25 277 THR A CA 1
ATOM 2099 C C . THR A 1 277 ? -5.522 -11.028 47.806 1.00 52.25 277 THR A C 1
ATOM 2101 O O . THR A 1 277 ? -6.261 -10.374 47.066 1.00 52.25 277 THR A O 1
ATOM 2104 N N . LYS A 1 278 ? -5.964 -11.782 48.816 1.00 47.66 278 LYS A N 1
ATOM 2105 C CA . LYS A 1 278 ? -7.354 -11.829 49.266 1.00 47.66 278 LYS A CA 1
ATOM 2106 C C . LYS A 1 278 ? -7.627 -10.652 50.200 1.00 47.66 278 LYS A C 1
ATOM 2108 O O . LYS A 1 278 ? -6.946 -10.509 51.214 1.00 47.66 278 LYS A O 1
ATOM 2113 N N . VAL A 1 279 ? -8.642 -9.852 49.885 1.00 56.75 279 VAL A N 1
ATOM 2114 C CA . VAL A 1 279 ? -9.146 -8.796 50.771 1.00 56.75 279 VAL A CA 1
ATOM 2115 C C . VAL A 1 279 ? -10.600 -9.109 51.116 1.00 56.75 279 VAL A C 1
ATOM 2117 O O . VAL A 1 279 ? -11.448 -9.212 50.229 1.00 56.75 279 VAL A O 1
ATOM 2120 N N . ASN A 1 280 ? -10.886 -9.283 52.409 1.00 49.31 280 ASN A N 1
ATOM 2121 C CA . ASN A 1 280 ? -12.258 -9.406 52.901 1.00 49.31 280 ASN A CA 1
ATOM 2122 C C . ASN A 1 280 ? -12.896 -8.013 52.883 1.00 49.31 280 ASN A C 1
ATOM 2124 O O . ASN A 1 280 ? -12.412 -7.117 53.573 1.00 49.31 280 ASN A O 1
ATOM 2128 N N . VAL A 1 281 ? -13.970 -7.821 52.115 1.00 49.38 281 VAL A N 1
ATOM 2129 C CA . VAL A 1 281 ? -14.683 -6.536 52.049 1.00 49.38 281 VAL A CA 1
ATOM 2130 C C . VAL A 1 281 ? -15.637 -6.447 53.244 1.00 49.38 281 VAL A C 1
ATOM 2132 O O . VAL A 1 281 ? -16.845 -6.613 53.126 1.00 49.38 281 VAL A O 1
ATOM 2135 N N . GLY A 1 282 ? -15.056 -6.273 54.433 1.00 40.53 282 GLY A N 1
ATOM 2136 C CA . GLY A 1 282 ? -15.765 -5.918 55.668 1.00 40.53 282 GLY A CA 1
ATOM 2137 C C . GLY A 1 282 ? -15.590 -4.450 56.065 1.00 40.53 282 GLY A C 1
ATOM 2138 O O . GLY A 1 282 ? -16.351 -3.954 56.889 1.00 40.53 282 GLY A O 1
ATOM 2139 N N . ASP A 1 283 ? -14.635 -3.751 55.448 1.00 46.25 283 ASP A N 1
ATOM 2140 C CA . ASP A 1 283 ? -14.309 -2.354 55.730 1.00 46.25 283 ASP A CA 1
ATOM 2141 C C . ASP A 1 283 ? -14.611 -1.473 54.511 1.00 46.25 283 ASP A C 1
ATOM 2143 O O . ASP A 1 283 ? -14.541 -1.923 53.367 1.00 46.25 283 ASP A O 1
ATOM 2147 N N . ASN A 1 284 ? -14.976 -0.212 54.760 1.00 44.81 284 ASN A N 1
ATOM 2148 C CA . ASN A 1 284 ? -15.388 0.756 53.742 1.00 44.81 284 ASN A CA 1
ATOM 2149 C C . ASN A 1 284 ? -14.247 1.044 52.752 1.00 44.81 284 ASN A C 1
ATOM 2151 O O . ASN A 1 284 ? -13.341 1.830 53.038 1.00 44.81 284 ASN A O 1
ATOM 2155 N N . ILE A 1 285 ? -14.308 0.410 51.581 1.00 49.66 285 ILE A N 1
ATOM 2156 C CA . ILE A 1 285 ? -13.423 0.666 50.445 1.00 49.66 285 ILE A CA 1
ATOM 2157 C C . ILE A 1 285 ? -14.122 1.673 49.525 1.00 49.66 285 ILE A C 1
ATOM 2159 O O . ILE A 1 285 ? -15.083 1.331 48.839 1.00 49.66 285 ILE A O 1
ATOM 2163 N N . GLU A 1 286 ? -13.632 2.913 49.493 1.00 46.50 286 GLU A N 1
ATOM 2164 C CA . GLU A 1 286 ? -14.073 3.919 48.520 1.00 46.50 286 GLU A CA 1
ATOM 2165 C C . GLU A 1 286 ? -13.092 4.003 47.342 1.00 46.50 286 GLU A C 1
ATOM 2167 O O . GLU A 1 286 ? -11.885 4.218 47.511 1.00 46.50 286 GLU A O 1
ATOM 2172 N N . PHE A 1 287 ? -13.628 3.879 46.129 1.00 49.28 287 PHE A N 1
ATOM 2173 C CA . PHE A 1 287 ? -12.920 4.183 44.888 1.00 49.28 287 PHE A CA 1
ATOM 2174 C C . PHE A 1 287 ? -13.303 5.588 44.419 1.00 49.28 287 PHE A C 1
ATOM 2176 O O . PHE A 1 287 ? -14.445 6.019 44.583 1.00 49.28 287 PHE A O 1
ATOM 2183 N N . ASN A 1 288 ? -12.362 6.322 43.823 1.00 44.41 288 ASN A N 1
ATOM 2184 C CA . ASN A 1 288 ? -12.717 7.553 43.123 1.00 44.41 288 ASN A CA 1
ATOM 2185 C C . ASN A 1 288 ? -13.430 7.237 41.791 1.00 44.41 288 ASN A C 1
ATOM 2187 O O . ASN A 1 288 ? -13.462 6.096 41.329 1.00 44.41 288 ASN A O 1
ATOM 2191 N N . LYS A 1 289 ? -13.955 8.280 41.140 1.00 38.22 289 LYS A N 1
ATOM 2192 C CA . LYS A 1 289 ? -14.614 8.202 39.823 1.00 38.22 289 LYS A CA 1
ATOM 2193 C C . LYS A 1 289 ? -13.749 7.609 38.694 1.00 38.22 289 LYS A C 1
ATOM 2195 O O . LYS A 1 289 ? -14.285 7.280 37.646 1.00 38.22 289 LYS A O 1
ATOM 2200 N N . ASP A 1 290 ? -12.443 7.470 38.915 1.00 44.12 290 ASP A N 1
ATOM 2201 C CA . ASP A 1 290 ? -11.476 6.924 37.960 1.00 44.12 290 ASP A CA 1
ATOM 2202 C C . ASP A 1 290 ? -11.092 5.464 38.301 1.00 44.12 290 ASP A C 1
ATOM 2204 O O . ASP A 1 290 ? -10.165 4.906 37.716 1.00 44.12 290 ASP A O 1
ATOM 2208 N N . GLY A 1 291 ? -11.771 4.838 39.274 1.00 40.41 291 GLY A N 1
ATOM 2209 C CA . GLY A 1 291 ? -11.517 3.458 39.706 1.00 40.41 291 GLY A CA 1
ATOM 2210 C C . GLY A 1 291 ? -10.263 3.279 40.572 1.00 40.41 291 GLY A C 1
ATOM 2211 O O . GLY A 1 291 ? -9.822 2.152 40.789 1.00 40.41 291 GLY A O 1
ATOM 2212 N N . ILE A 1 292 ? -9.676 4.368 41.076 1.00 45.91 292 ILE A N 1
ATOM 2213 C CA . ILE A 1 292 ? -8.486 4.347 41.934 1.00 45.91 292 ILE A CA 1
ATOM 2214 C C . ILE A 1 292 ? -8.925 4.272 43.398 1.00 45.91 292 ILE A C 1
ATOM 2216 O O . ILE A 1 292 ? -9.720 5.091 43.868 1.00 45.91 292 ILE A O 1
ATOM 2220 N N . LEU A 1 293 ? -8.383 3.291 44.122 1.00 50.25 293 LEU A N 1
ATOM 2221 C CA . LEU A 1 293 ? -8.621 3.096 45.550 1.00 50.25 293 LEU A CA 1
ATOM 2222 C C . LEU A 1 293 ? -8.129 4.313 46.346 1.00 50.25 293 LEU A C 1
ATOM 2224 O O . LEU A 1 293 ? -6.947 4.648 46.278 1.00 50.25 293 LEU A O 1
ATOM 2228 N N . ARG A 1 294 ? -9.022 4.969 47.098 1.00 44.78 294 ARG A N 1
ATOM 2229 C CA . ARG A 1 294 ? -8.680 6.181 47.859 1.00 44.78 294 ARG A CA 1
ATOM 2230 C C . ARG A 1 294 ? -8.250 5.899 49.292 1.00 44.78 294 ARG A C 1
ATOM 2232 O O . ARG A 1 294 ? -7.250 6.461 49.728 1.00 44.78 294 ARG A O 1
ATOM 2239 N N . THR A 1 295 ? -8.975 5.047 50.014 1.00 46.16 295 THR A N 1
ATOM 2240 C CA . THR A 1 295 ? -8.718 4.848 51.446 1.00 46.16 295 THR A CA 1
ATOM 2241 C C . THR A 1 295 ? -9.248 3.501 51.920 1.00 46.16 295 THR A C 1
ATOM 2243 O O . THR A 1 295 ? -10.329 3.079 51.517 1.00 46.16 295 THR A O 1
ATOM 2246 N N . VAL A 1 296 ? -8.507 2.866 52.827 1.00 45.03 296 VAL A N 1
ATOM 2247 C CA . VAL A 1 296 ? -9.015 1.817 53.719 1.00 45.03 296 VAL A CA 1
ATOM 2248 C C . VAL A 1 296 ? -9.118 2.458 55.100 1.00 45.03 296 VAL A C 1
ATOM 2250 O O . VAL A 1 296 ? -8.109 2.908 55.646 1.00 45.03 296 VAL A O 1
ATOM 2253 N N . THR A 1 297 ? -10.321 2.580 55.658 1.00 40.12 297 THR A N 1
ATOM 2254 C CA . THR A 1 297 ? -10.472 3.099 57.027 1.00 40.12 297 THR A CA 1
ATOM 2255 C C . THR A 1 297 ? -10.003 2.037 58.024 1.00 40.12 297 THR A C 1
ATOM 2257 O O . THR A 1 297 ? -10.419 0.890 57.931 1.00 40.12 297 THR A O 1
ATOM 2260 N N . GLY A 1 298 ? -9.115 2.411 58.956 1.00 40.47 298 GLY A N 1
ATOM 2261 C CA . GLY A 1 298 ? -8.532 1.501 59.960 1.00 40.47 298 GLY A CA 1
ATOM 2262 C C . GLY A 1 298 ? -7.001 1.400 59.944 1.00 40.47 298 GLY A C 1
ATOM 2263 O O . GLY A 1 298 ? -6.424 0.808 60.853 1.00 40.47 298 GLY A O 1
ATOM 2264 N N . VAL A 1 299 ? -6.326 2.012 58.966 1.00 39.38 299 VAL A N 1
ATOM 2265 C CA . VAL A 1 299 ? -4.859 2.122 58.943 1.00 39.38 299 VAL A CA 1
ATOM 2266 C C . VAL A 1 299 ? -4.450 3.468 59.540 1.00 39.38 299 VAL A C 1
ATOM 2268 O O . VAL A 1 299 ? -4.751 4.520 58.980 1.00 39.38 299 VAL A O 1
ATOM 2271 N N . THR A 1 300 ? -3.782 3.455 60.692 1.00 33.50 300 THR A N 1
ATOM 2272 C CA . THR A 1 300 ? -3.224 4.670 61.297 1.00 33.50 300 THR A CA 1
ATOM 2273 C C . THR A 1 300 ? -2.044 5.156 60.452 1.00 33.50 300 THR A C 1
ATOM 2275 O O . THR A 1 300 ? -1.057 4.435 60.301 1.00 33.50 300 THR A O 1
ATOM 2278 N N . GLU A 1 301 ? -2.127 6.368 59.901 1.00 36.84 301 GLU A N 1
ATOM 2279 C CA . GLU A 1 301 ? -1.011 6.998 59.189 1.00 36.84 301 GLU A CA 1
ATOM 2280 C C . GLU A 1 301 ? 0.181 7.208 60.136 1.00 36.84 301 GLU A C 1
ATOM 2282 O O . GLU A 1 301 ? 0.105 7.958 61.110 1.00 36.84 301 GLU A O 1
ATOM 2287 N N . GLY A 1 302 ? 1.306 6.555 59.842 1.00 36.19 302 GLY A N 1
ATOM 2288 C CA . GLY A 1 302 ? 2.607 6.954 60.365 1.00 36.19 302 GLY A CA 1
ATOM 2289 C C . GLY A 1 302 ? 3.219 7.974 59.413 1.00 36.19 302 GLY A C 1
ATOM 2290 O O . GLY A 1 302 ? 3.612 7.613 58.307 1.00 36.19 302 GLY A O 1
ATOM 2291 N N . SER A 1 303 ? 3.289 9.239 59.816 1.00 34.09 303 SER A N 1
ATOM 2292 C CA . SER A 1 303 ? 3.920 10.288 59.019 1.00 34.09 303 SER A CA 1
ATOM 2293 C C . SER A 1 303 ? 5.450 10.158 59.054 1.00 34.09 303 SER A C 1
ATOM 2295 O O . SER A 1 303 ? 6.090 10.438 60.065 1.00 34.09 303 SER A O 1
ATOM 2297 N N . ASP A 1 304 ? 6.047 9.750 57.931 1.00 41.00 304 ASP A N 1
ATOM 2298 C CA . ASP A 1 304 ? 7.459 10.007 57.623 1.00 41.00 304 ASP A CA 1
ATOM 2299 C C . ASP A 1 304 ? 7.527 11.239 56.698 1.00 41.00 304 ASP A C 1
ATOM 2301 O O . ASP A 1 304 ? 7.091 11.164 55.545 1.00 41.00 304 ASP A O 1
ATOM 2305 N N . PRO A 1 305 ? 8.034 12.393 57.168 1.00 39.66 305 PRO A N 1
ATOM 2306 C CA . PRO A 1 305 ? 8.062 13.626 56.385 1.00 39.66 305 PRO A CA 1
ATOM 2307 C C . PRO A 1 305 ? 9.056 13.612 55.209 1.00 39.66 305 PRO A C 1
ATOM 2309 O O . PRO A 1 305 ? 9.151 14.617 54.506 1.00 39.66 305 PRO A O 1
ATOM 2312 N N . LEU A 1 306 ? 9.792 12.518 54.966 1.00 38.78 306 LEU A N 1
ATOM 2313 C CA . LEU A 1 306 ? 10.797 12.446 53.898 1.00 38.78 306 LEU A CA 1
ATOM 2314 C C . LEU A 1 306 ? 10.432 11.529 52.716 1.00 38.78 306 LEU A C 1
ATOM 2316 O O . LEU A 1 306 ? 11.182 11.519 51.739 1.00 38.78 306 LEU A O 1
ATOM 2320 N N . ASN A 1 307 ? 9.313 10.788 52.740 1.00 39.31 307 ASN A N 1
ATOM 2321 C CA . ASN A 1 307 ? 8.955 9.897 51.621 1.00 39.31 307 ASN A CA 1
ATOM 2322 C C . ASN A 1 307 ? 7.439 9.581 51.512 1.00 39.31 307 ASN A C 1
ATOM 2324 O O . ASN A 1 307 ? 6.962 8.629 52.128 1.00 39.31 307 ASN A O 1
ATOM 2328 N N . PRO A 1 308 ? 6.653 10.316 50.697 1.00 35.53 308 PRO A N 1
ATOM 2329 C CA . PRO A 1 308 ? 5.187 10.220 50.704 1.00 35.53 308 PRO A CA 1
ATOM 2330 C C . PRO A 1 308 ? 4.564 9.105 49.828 1.00 35.53 308 PRO A C 1
ATOM 2332 O O . PRO A 1 308 ? 3.401 9.222 49.460 1.00 35.53 308 PRO A O 1
ATOM 2335 N N . THR A 1 309 ? 5.277 8.035 49.444 1.00 34.62 309 THR A N 1
ATOM 2336 C CA . THR A 1 309 ? 4.764 7.078 48.421 1.00 34.62 309 THR A CA 1
ATOM 2337 C C . THR A 1 309 ? 4.755 5.590 48.774 1.00 34.62 309 THR A C 1
ATOM 2339 O O . THR A 1 309 ? 4.562 4.765 47.885 1.00 34.62 309 THR A O 1
ATOM 2342 N N . TRP A 1 310 ? 4.871 5.201 50.045 1.00 29.41 310 TRP A N 1
ATOM 2343 C CA . TRP A 1 310 ? 4.799 3.778 50.407 1.00 29.41 310 TRP A CA 1
ATOM 2344 C C . TRP A 1 310 ? 3.797 3.528 51.537 1.00 29.41 310 TRP A C 1
ATOM 2346 O O . TRP A 1 310 ? 4.010 3.926 52.678 1.00 29.41 310 TRP A O 1
ATOM 2356 N N . LEU A 1 311 ? 2.711 2.819 51.212 1.00 34.88 311 LEU A N 1
ATOM 2357 C CA . LEU A 1 311 ? 1.815 2.197 52.188 1.00 34.88 311 LEU A CA 1
ATOM 2358 C C . LEU A 1 311 ? 2.581 1.076 52.902 1.00 34.88 311 LEU A C 1
ATOM 2360 O O . LEU A 1 311 ? 2.898 0.044 52.310 1.00 34.88 311 LEU A O 1
ATOM 2364 N N . LYS A 1 312 ? 2.908 1.285 54.180 1.00 31.59 312 LYS A N 1
ATOM 2365 C CA . LYS A 1 312 ? 3.532 0.272 55.034 1.00 31.59 312 LYS A CA 1
ATOM 2366 C C . LYS A 1 312 ? 2.436 -0.460 55.804 1.00 31.59 312 LYS A C 1
ATOM 2368 O O . LYS A 1 312 ? 1.840 0.098 56.718 1.00 31.59 312 LYS A O 1
ATOM 2373 N N . PHE A 1 313 ? 2.177 -1.713 55.448 1.00 34.47 313 PHE A N 1
ATOM 2374 C CA . PHE A 1 313 ? 1.249 -2.565 56.189 1.00 34.47 313 PHE A CA 1
ATOM 2375 C C . PHE A 1 313 ? 1.919 -3.047 57.482 1.00 34.47 313 PHE A C 1
ATOM 2377 O O . PHE A 1 313 ? 2.924 -3.760 57.445 1.00 34.47 313 PHE A O 1
ATOM 2384 N N . SER A 1 314 ? 1.394 -2.650 58.641 1.00 31.47 314 SER A N 1
ATOM 2385 C CA . SER A 1 314 ? 1.793 -3.221 59.928 1.00 31.47 314 SER A CA 1
ATOM 2386 C C . SER A 1 314 ? 0.971 -4.484 60.195 1.00 31.47 314 SER A C 1
ATOM 2388 O O . SER A 1 314 ? -0.232 -4.389 60.402 1.00 31.47 314 SER A O 1
ATOM 2390 N N . GLN A 1 315 ? 1.649 -5.636 60.203 1.00 30.62 315 GLN A N 1
ATOM 2391 C CA . GLN A 1 315 ? 1.119 -6.991 60.425 1.00 30.62 315 GLN A CA 1
ATOM 2392 C C . GLN A 1 315 ? 0.181 -7.529 59.333 1.00 30.62 315 GLN A C 1
ATOM 2394 O O . GLN A 1 315 ? -1.033 -7.376 59.376 1.00 30.62 315 GLN A O 1
ATOM 2399 N N . VAL A 1 316 ? 0.771 -8.278 58.399 1.00 31.27 316 VAL A N 1
ATOM 2400 C CA . VAL A 1 316 ? 0.052 -9.248 57.568 1.00 31.27 316 VAL A CA 1
ATOM 2401 C C . VAL A 1 316 ? 0.270 -10.627 58.189 1.00 31.27 316 VAL A C 1
ATOM 2403 O O . VAL A 1 316 ? 1.399 -11.116 58.239 1.00 31.27 316 VAL A O 1
ATOM 2406 N N . THR A 1 317 ? -0.795 -11.243 58.698 1.00 29.03 317 THR A N 1
ATOM 2407 C CA . THR A 1 317 ? -0.759 -12.628 59.185 1.00 29.03 317 THR A CA 1
ATOM 2408 C C . THR A 1 317 ? -1.021 -13.562 58.009 1.00 29.03 317 THR A C 1
ATOM 2410 O O . THR A 1 317 ? -2.127 -13.602 57.474 1.00 29.03 317 THR A O 1
ATOM 2413 N N . PHE A 1 318 ? -0.007 -14.319 57.594 1.00 26.17 318 PHE A N 1
ATOM 2414 C CA . PHE A 1 318 ? -0.145 -15.335 56.553 1.00 26.17 318 PHE A CA 1
ATOM 2415 C C . PHE A 1 318 ? -0.777 -16.595 57.145 1.00 26.17 318 PHE A C 1
ATOM 2417 O O . PHE A 1 318 ? -0.251 -17.160 58.102 1.00 26.17 318 PHE A O 1
ATOM 2424 N N . THR A 1 319 ? -1.881 -17.059 56.561 1.00 28.48 319 THR A N 1
ATOM 2425 C CA . THR A 1 319 ? -2.391 -18.413 56.815 1.00 28.48 319 THR A CA 1
ATOM 2426 C C . THR A 1 319 ? -2.102 -19.244 55.567 1.00 28.48 319 THR A C 1
ATOM 2428 O O . THR A 1 319 ? -2.710 -18.977 54.530 1.00 28.48 319 THR A O 1
ATOM 2431 N N . PRO A 1 320 ? -1.163 -20.204 55.603 1.00 25.23 320 PRO A N 1
ATOM 2432 C CA . PRO A 1 320 ? -0.929 -21.072 54.463 1.00 25.23 320 PRO A CA 1
ATOM 2433 C C . PRO A 1 320 ? -2.120 -22.019 54.304 1.00 25.23 320 PRO A C 1
ATOM 2435 O O . PRO A 1 320 ? -2.415 -22.809 55.198 1.00 25.23 320 PRO A O 1
ATOM 2438 N N . LEU A 1 321 ? -2.787 -21.964 53.153 1.00 28.53 321 LEU A N 1
ATOM 2439 C CA . LEU A 1 321 ? -3.655 -23.041 52.687 1.00 28.53 321 LEU A CA 1
ATOM 2440 C C . LEU A 1 321 ? -2.770 -24.045 51.947 1.00 28.53 321 LEU A C 1
ATOM 2442 O O . LEU A 1 321 ? -2.528 -23.916 50.751 1.00 28.53 321 LEU A O 1
ATOM 2446 N N . ILE A 1 322 ? -2.245 -25.024 52.682 1.00 28.47 322 ILE A N 1
ATOM 2447 C CA . ILE A 1 322 ? -1.737 -26.263 52.097 1.00 28.47 322 ILE A CA 1
ATOM 2448 C C . ILE A 1 322 ? -2.707 -27.362 52.514 1.00 28.47 322 ILE A C 1
ATOM 2450 O O . ILE A 1 322 ? -2.738 -27.760 53.675 1.00 28.47 322 ILE A O 1
ATOM 2454 N N . SER A 1 323 ? -3.469 -27.871 51.554 1.00 29.62 323 SER A N 1
ATOM 2455 C CA . SER A 1 323 ? -3.960 -29.244 51.587 1.00 29.62 323 SER A CA 1
ATOM 2456 C C . SER A 1 323 ? -3.422 -29.922 50.332 1.00 29.62 323 SER A C 1
ATOM 2458 O O . SER A 1 323 ? -3.961 -29.756 49.240 1.00 29.62 323 SER A O 1
ATOM 2460 N N . LEU A 1 324 ? -2.296 -30.615 50.485 1.00 29.78 324 LEU A N 1
ATOM 2461 C CA . LEU A 1 324 ? -1.884 -31.640 49.537 1.00 29.78 324 LEU A CA 1
ATOM 2462 C C . LEU A 1 324 ? -2.691 -32.886 49.891 1.00 29.78 324 LEU A C 1
ATOM 2464 O O . LEU A 1 324 ? -2.545 -33.411 50.995 1.00 29.78 324 LEU A O 1
ATOM 2468 N N . GLU A 1 325 ? -3.566 -33.318 48.987 1.00 32.81 325 GLU A N 1
ATOM 2469 C CA . GLU A 1 325 ? -4.115 -34.668 49.060 1.00 32.81 325 GLU A CA 1
ATOM 2470 C C . GLU A 1 325 ? -2.992 -35.670 48.766 1.00 32.81 325 GLU A C 1
ATOM 2472 O O . GLU A 1 325 ? -2.216 -35.523 47.818 1.00 32.81 325 GLU A O 1
ATOM 2477 N N . GLU A 1 326 ? -2.879 -36.661 49.648 1.00 38.97 326 GLU A N 1
ATOM 2478 C CA . GLU A 1 326 ? -2.018 -37.823 49.492 1.00 38.97 326 GLU A CA 1
ATOM 2479 C C . GLU A 1 326 ? -2.464 -38.664 48.290 1.00 38.97 326 GLU A C 1
ATOM 2481 O O . GLU A 1 326 ? -3.633 -39.026 48.182 1.00 38.97 326 GLU A O 1
ATOM 2486 N N . GLY A 1 327 ? -1.500 -39.071 47.461 1.00 38.06 327 GLY A N 1
ATOM 2487 C CA . GLY A 1 327 ? -1.637 -40.248 46.603 1.00 38.06 327 GLY A CA 1
ATOM 2488 C C . GLY A 1 327 ? -1.361 -39.996 45.127 1.00 38.06 327 GLY A C 1
ATOM 2489 O O . GLY A 1 327 ? -2.278 -39.757 44.359 1.00 38.06 327 GLY A O 1
ATOM 2490 N N . ASP A 1 328 ? -0.099 -40.123 44.711 1.00 31.55 328 ASP A N 1
ATOM 2491 C CA . ASP A 1 328 ? 0.258 -41.243 43.836 1.00 31.55 328 ASP A CA 1
ATOM 2492 C C . ASP A 1 328 ? 1.774 -41.378 43.655 1.00 31.55 328 ASP A C 1
ATOM 2494 O O . ASP A 1 328 ? 2.542 -40.421 43.560 1.00 31.55 328 ASP A O 1
ATOM 2498 N N . SER A 1 329 ? 2.201 -42.635 43.687 1.00 37.28 329 SER A N 1
ATOM 2499 C CA . SER A 1 329 ? 3.581 -43.101 43.732 1.00 37.28 329 SER A CA 1
ATOM 2500 C C . SER A 1 329 ? 4.371 -42.828 42.452 1.00 37.28 329 SER A C 1
ATOM 2502 O O . SER A 1 329 ? 3.914 -43.115 41.346 1.00 37.28 329 SER A O 1
ATOM 2504 N N . ALA A 1 330 ? 5.622 -42.409 42.635 1.00 30.64 330 ALA A N 1
ATOM 2505 C CA . ALA A 1 330 ? 6.650 -42.382 41.606 1.00 30.64 330 ALA A CA 1
ATOM 2506 C C . ALA A 1 330 ? 6.944 -43.785 41.034 1.00 30.64 330 ALA A C 1
ATOM 2508 O O . ALA A 1 330 ? 7.120 -44.757 41.775 1.00 30.64 330 ALA A O 1
ATOM 2509 N N . ARG A 1 331 ? 7.101 -43.863 39.709 1.00 31.03 331 ARG A N 1
ATOM 2510 C CA . ARG A 1 331 ? 7.954 -44.852 39.038 1.00 31.03 331 ARG A CA 1
ATOM 2511 C C . ARG A 1 331 ? 9.051 -44.098 38.289 1.00 31.03 331 ARG A C 1
ATOM 2513 O O . ARG A 1 331 ? 8.770 -43.070 37.683 1.00 31.03 331 ARG A O 1
ATOM 2520 N N . VAL A 1 332 ? 10.267 -44.624 38.436 1.00 41.50 332 VAL A N 1
ATOM 2521 C CA . VAL A 1 332 ? 11.545 -44.162 37.864 1.00 41.50 332 VAL A CA 1
ATOM 2522 C C . VAL A 1 332 ? 11.449 -43.939 36.361 1.00 41.50 332 VAL A C 1
ATOM 2524 O O . VAL A 1 332 ? 10.852 -44.815 35.694 1.00 41.50 332 VAL A O 1
#

Radius of gyration: 27.45 Å; Cα contacts (8 Å, |Δi|>4): 895; chains: 1; bounding box: 60×65×83 Å

pLDDT: mean 73.42, std 24.39, range [25.23, 98.69]

Sequence (332 aa):
MTRYPSIQVVGDHGIYENNIVHTSQGGRGIMHSSFNSTVRNNIVRKVGGTGITLFRAHNSAIIGNNVSEILGSHANALTVYIDSQNILVAGNRVFDSPLTLTLQQSGNITIMNNVFDGYQRGIYNTVEWGGTTYCLEVGGCTYQGNSYSYGDILVNYNLTGNLYIFNNIMTGTEVAGGLSADSDNTTVIMNNIIDGGGSGNGPPGSTLEKGYNIYTGIAWWQENFDLTEIVDDFSISSPVGVNMQGVFRNHPAYGPRVHSVSPTGEAYFLINGGDYTKVNVGDNIEFNKDGILRTVTGVTEGSDPLNPTWLKFSQVTFTPLISLEEGDSARV

Solvent-accessible surface area (backbone atoms only — not comparable to full-atom values): 17634 Å² total; per-residue (Å²): 133,88,60,54,46,76,41,74,47,78,59,64,64,47,76,50,63,72,46,77,42,63,67,34,78,62,13,26,25,40,35,36,45,30,32,54,23,38,44,26,47,28,41,35,32,45,16,36,18,33,26,37,35,36,39,49,20,31,57,24,36,43,34,45,26,42,34,31,43,13,72,22,98,88,17,28,26,30,36,45,28,51,65,18,31,48,33,40,40,30,48,28,40,28,33,54,8,36,25,31,35,38,38,28,32,23,28,40,36,41,37,34,47,29,40,33,30,7,65,54,65,6,58,26,22,32,36,35,78,28,57,29,35,59,32,42,37,40,33,48,29,39,35,36,26,18,55,28,74,47,9,34,37,29,35,34,77,42,23,66,13,36,37,41,40,30,48,29,40,24,40,66,33,73,64,40,6,20,30,25,46,23,23,52,26,40,35,39,43,34,48,27,40,27,20,21,18,60,47,68,75,38,52,94,86,30,46,81,48,76,46,76,58,47,71,38,77,86,29,88,60,62,66,84,72,70,61,77,79,55,64,85,81,61,84,79,88,65,98,61,93,78,83,85,86,73,89,80,84,86,60,94,92,54,77,81,53,82,67,48,69,48,99,85,44,36,41,35,35,54,46,96,88,82,51,74,49,84,42,77,63,85,57,70,72,47,60,47,101,84,72,47,81,71,50,66,75,88,69,81,85,80,88,56,96,86,62,96,82,72,92,80,81,83,82,82,84,84,76,84,88,80,82,80,82,87,84,83,82,86,78,134

Mean predicted aligned error: 15.27 Å

Nearest PDB structures (foldseek):
  5w6p-assembly1_A  TM=6.665E-01  e=3.021E-03  Kuttervirus CBA120
  8jaz-assembly2_B  TM=5.798E-01  e=1.705E-02  Azotobacter chroococcum NCIMB 8003
  1bhe-assembly1_A  TM=4.547E-01  e=1.470E-02  Pectobacterium carotovorum subsp. carotovorum
  6f7k-assembly1_A  TM=4.362E-01  e=9.154E-02  Sa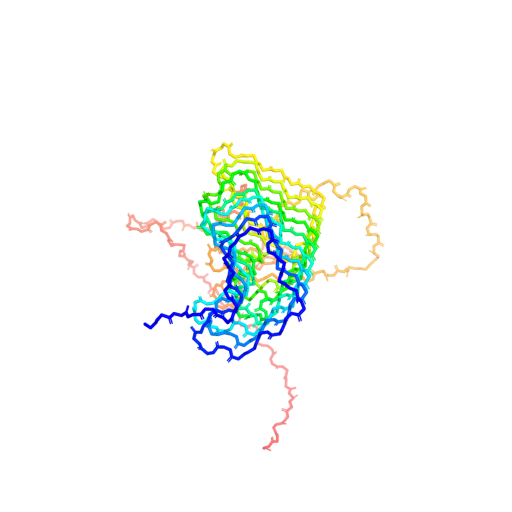lmonella phage Det7
  8ikx-assembly1_A  TM=2.993E-01  e=3.578E-02  Arabidopsis thaliana